Protein AF-A0A7S0EDT3-F1 (afdb_monomer_lite)

Structure (mmCIF, N/CA/C/O backbone):
data_AF-A0A7S0EDT3-F1
#
_entry.id   AF-A0A7S0EDT3-F1
#
loop_
_atom_site.group_PDB
_atom_site.id
_atom_site.type_symbol
_atom_site.label_atom_id
_atom_site.label_alt_id
_atom_site.label_comp_id
_atom_site.label_asym_id
_atom_site.label_entity_id
_atom_site.label_seq_id
_atom_site.pdbx_PDB_ins_code
_atom_site.Cartn_x
_atom_site.Cartn_y
_atom_site.Cartn_z
_atom_site.occupancy
_atom_site.B_iso_or_equiv
_atom_site.auth_seq_id
_atom_site.auth_comp_id
_atom_site.auth_asym_id
_atom_site.auth_atom_id
_atom_site.pdbx_PDB_model_num
ATOM 1 N N . GLY A 1 1 ? -21.103 -9.473 30.651 1.00 76.25 1 GLY A N 1
ATOM 2 C CA . GLY A 1 1 ? -21.281 -8.222 29.899 1.00 76.25 1 GLY A CA 1
ATOM 3 C C . GLY A 1 1 ? -21.194 -8.561 28.438 1.00 76.25 1 GLY A C 1
ATOM 4 O O . GLY A 1 1 ? -20.596 -9.584 28.117 1.00 76.25 1 GLY A O 1
ATOM 5 N N . ASP A 1 2 ? -21.802 -7.744 27.593 1.00 89.69 2 ASP A N 1
ATOM 6 C CA . ASP A 1 2 ? -21.698 -7.920 26.150 1.00 89.69 2 ASP A CA 1
ATOM 7 C C . ASP A 1 2 ? -20.250 -7.652 25.706 1.00 89.69 2 ASP A C 1
ATOM 9 O O . ASP A 1 2 ? -19.508 -6.877 26.318 1.00 89.69 2 ASP A O 1
ATOM 13 N N . GLU A 1 3 ? -19.827 -8.334 24.656 1.00 92.69 3 GLU A N 1
ATOM 14 C CA . GLU A 1 3 ? -18.477 -8.320 24.121 1.00 92.69 3 GLU A CA 1
ATOM 15 C C . GLU A 1 3 ? -18.522 -7.947 22.648 1.00 92.69 3 GLU A C 1
ATOM 17 O O . GLU A 1 3 ? -19.283 -8.514 21.861 1.00 92.69 3 GLU A O 1
ATOM 22 N N . LEU A 1 4 ? -17.653 -7.015 22.276 1.00 93.12 4 LEU A N 1
ATOM 23 C CA . LEU A 1 4 ? -17.383 -6.648 20.899 1.00 93.12 4 LEU A CA 1
ATOM 24 C C . LEU A 1 4 ? -16.041 -7.255 20.499 1.00 93.12 4 LEU A C 1
ATOM 26 O O . LEU A 1 4 ? -15.003 -6.931 21.076 1.00 93.12 4 LEU A O 1
ATOM 30 N N . VAL A 1 5 ? -16.056 -8.126 19.499 1.00 94.44 5 VAL A N 1
ATOM 31 C CA . VAL A 1 5 ? -14.871 -8.840 19.027 1.00 94.44 5 VAL A CA 1
ATOM 32 C C . VAL A 1 5 ? -14.514 -8.361 17.627 1.00 94.44 5 VAL A C 1
ATOM 34 O O . VAL A 1 5 ? -15.299 -8.507 16.688 1.00 94.44 5 VAL A O 1
ATOM 37 N N . ILE A 1 6 ? -13.309 -7.815 17.483 1.00 94.12 6 ILE A N 1
ATOM 38 C CA . ILE A 1 6 ? -12.714 -7.390 16.215 1.00 94.12 6 ILE A CA 1
ATOM 39 C C . ILE A 1 6 ? -11.640 -8.403 15.841 1.00 94.12 6 ILE A C 1
ATOM 41 O O . ILE A 1 6 ? -10.609 -8.508 16.503 1.00 94.12 6 ILE A O 1
ATOM 45 N N . ARG A 1 7 ? -11.852 -9.145 14.760 1.00 94.00 7 ARG A N 1
ATOM 46 C CA . ARG A 1 7 ? -10.879 -10.110 14.252 1.00 94.00 7 ARG A CA 1
ATOM 47 C C . ARG A 1 7 ? -9.901 -9.423 13.307 1.00 94.00 7 ARG A C 1
ATOM 49 O O . ARG A 1 7 ? -10.307 -8.811 12.322 1.00 94.00 7 ARG A O 1
ATOM 56 N N . LEU A 1 8 ? -8.614 -9.579 13.594 1.00 92.44 8 LEU A N 1
ATOM 57 C CA . LEU A 1 8 ? -7.498 -8.940 12.901 1.00 92.44 8 LEU A CA 1
ATOM 58 C C . LEU A 1 8 ? -6.522 -10.020 12.409 1.00 92.44 8 LEU A C 1
ATOM 60 O O . LEU A 1 8 ? -5.451 -10.200 12.992 1.00 92.44 8 LEU A O 1
ATOM 64 N N . PRO A 1 9 ? -6.884 -10.792 11.367 1.00 89.94 9 PRO A N 1
ATOM 65 C CA . PRO A 1 9 ? -6.057 -11.895 10.894 1.00 89.94 9 PRO A CA 1
ATOM 66 C C . PRO A 1 9 ? -4.668 -11.406 10.476 1.00 89.94 9 PRO A C 1
ATOM 68 O O . PRO A 1 9 ? -4.531 -10.380 9.814 1.00 89.94 9 PRO A O 1
ATOM 71 N N . SER A 1 10 ? -3.643 -12.167 10.861 1.00 88.56 10 SER A N 1
ATOM 72 C CA . SER A 1 10 ? -2.226 -11.891 10.576 1.00 88.56 10 SER A CA 1
ATOM 73 C C . SER A 1 10 ? -1.623 -10.674 11.289 1.00 88.56 10 SER A C 1
ATOM 75 O O . SER A 1 10 ? -0.428 -10.423 11.135 1.00 88.56 10 SER A O 1
ATOM 77 N N . PHE A 1 11 ? -2.394 -9.936 12.092 1.00 91.25 11 PHE A N 1
ATOM 78 C CA . PHE A 1 11 ? -1.833 -8.936 12.999 1.00 91.25 11 PHE A CA 1
ATOM 79 C C . PHE A 1 11 ? -1.139 -9.638 14.166 1.00 91.25 11 PHE A C 1
ATOM 81 O O . PHE A 1 11 ? -1.488 -10.758 14.546 1.00 91.25 11 PHE A O 1
ATOM 88 N N . SER A 1 12 ? -0.159 -8.964 14.757 1.00 90.38 12 SER A N 1
ATOM 89 C CA . SER A 1 12 ? 0.558 -9.477 15.925 1.00 90.38 12 SER A CA 1
ATOM 90 C C . SER A 1 12 ? 0.630 -8.428 17.020 1.00 90.38 12 SER A C 1
ATOM 92 O O . SER A 1 12 ? 0.489 -7.235 16.764 1.00 90.38 12 SER A O 1
ATOM 94 N N . LEU A 1 13 ? 0.854 -8.873 18.249 1.00 91.06 13 LEU A N 1
ATOM 95 C CA . LEU A 1 13 ? 1.088 -7.998 19.386 1.00 91.06 13 LEU A CA 1
ATOM 96 C C . LEU A 1 13 ? 2.563 -8.096 19.780 1.00 91.06 13 LEU A C 1
ATOM 98 O O . LEU A 1 13 ? 3.114 -9.190 19.867 1.00 91.06 13 LEU A O 1
ATOM 102 N N . ALA A 1 14 ? 3.216 -6.953 19.978 1.00 86.50 14 ALA A N 1
ATOM 103 C CA . ALA A 1 14 ? 4.628 -6.890 20.353 1.00 86.50 14 ALA A CA 1
ATOM 104 C C . ALA A 1 14 ? 4.892 -7.368 21.788 1.00 86.50 14 ALA A C 1
ATOM 106 O O . ALA A 1 14 ? 6.027 -7.704 22.120 1.00 86.50 14 ALA A O 1
ATOM 107 N N . SER A 1 15 ? 3.870 -7.338 22.644 1.00 79.69 15 SER A N 1
ATOM 108 C CA . SER A 1 15 ? 3.949 -7.782 24.029 1.00 79.69 15 SER A CA 1
ATOM 109 C C . SER A 1 15 ? 3.492 -9.237 24.162 1.00 79.69 15 SER A C 1
ATOM 111 O O . SER A 1 15 ? 2.704 -9.743 23.366 1.00 79.69 15 SER A O 1
ATOM 113 N N . ASN A 1 16 ? 3.957 -9.898 25.222 1.00 77.88 16 ASN A N 1
ATOM 114 C CA . ASN A 1 16 ? 3.487 -11.235 25.600 1.00 77.88 16 ASN A CA 1
ATOM 115 C C . ASN A 1 16 ? 2.200 -11.189 26.439 1.00 77.88 16 ASN A C 1
ATOM 117 O O . ASN A 1 16 ? 1.679 -12.227 26.840 1.00 77.88 16 ASN A O 1
ATOM 121 N N . PHE A 1 17 ? 1.714 -9.990 26.761 1.00 81.12 17 PHE A N 1
ATOM 122 C CA . PHE A 1 17 ? 0.503 -9.811 27.546 1.00 81.12 17 PHE A CA 1
ATOM 123 C C . PHE A 1 17 ? -0.691 -9.757 26.609 1.00 81.12 17 PHE A C 1
ATOM 125 O O . PHE A 1 17 ? -0.662 -9.052 25.611 1.00 81.12 17 PHE A O 1
ATOM 132 N N . SER A 1 18 ? -1.776 -10.437 26.964 1.00 87.75 18 SER A N 1
ATOM 133 C CA . SER A 1 18 ? -3.041 -10.329 26.237 1.00 87.75 18 SER A CA 1
ATOM 134 C C . SER A 1 18 ? -3.761 -9.002 26.490 1.00 87.75 18 SER A C 1
ATOM 136 O O . SER A 1 18 ? -4.856 -8.823 25.989 1.00 87.75 18 SER A O 1
ATOM 138 N N . LEU A 1 19 ? -3.207 -8.063 27.258 1.00 89.25 19 LEU A N 1
ATOM 139 C CA . LEU A 1 19 ? -3.864 -6.793 27.559 1.00 89.25 19 LEU A CA 1
ATOM 140 C C . LEU A 1 19 ? -3.466 -5.713 26.546 1.00 89.25 19 LEU A C 1
ATOM 142 O O . LEU A 1 19 ? -2.282 -5.425 26.369 1.00 89.25 19 LEU A O 1
ATOM 146 N N . VAL A 1 20 ? -4.461 -5.073 25.936 1.00 90.69 20 VAL A N 1
ATOM 147 C CA . VAL A 1 20 ? -4.299 -3.967 24.987 1.00 90.69 20 VAL A CA 1
ATOM 148 C C . VAL A 1 20 ? -5.056 -2.760 25.514 1.00 90.69 20 VAL A C 1
ATOM 150 O O . VAL A 1 20 ? -6.272 -2.799 25.698 1.00 90.69 20 VAL A O 1
ATOM 153 N N . ARG A 1 21 ? -4.332 -1.661 25.737 1.00 90.69 21 ARG A N 1
ATOM 154 C CA . ARG A 1 21 ? -4.943 -0.403 26.167 1.00 90.69 21 ARG A CA 1
ATOM 155 C C . ARG A 1 21 ? -5.619 0.267 24.980 1.00 90.69 21 ARG A C 1
ATOM 157 O O . ARG A 1 21 ? -4.991 0.493 23.937 1.00 90.69 21 ARG A O 1
ATOM 164 N N . VAL A 1 22 ? -6.887 0.596 25.173 1.00 92.19 22 VAL A N 1
ATOM 165 C CA . VAL A 1 22 ? -7.711 1.337 24.225 1.00 92.19 22 VAL A CA 1
ATOM 166 C C . VAL A 1 22 ? -8.254 2.600 24.883 1.00 92.19 22 VAL A C 1
ATOM 168 O O . VAL A 1 22 ? -8.397 2.681 26.103 1.00 92.19 22 VAL A O 1
ATOM 171 N N . VAL A 1 23 ? -8.543 3.602 24.064 1.00 93.31 23 VAL A N 1
ATOM 172 C CA . VAL A 1 23 ? -9.118 4.878 24.483 1.00 93.31 23 VAL A CA 1
ATOM 173 C C . VAL A 1 23 ? -10.453 5.040 23.757 1.00 93.31 23 VAL A C 1
ATOM 175 O O . VAL A 1 23 ? -10.475 5.501 22.610 1.00 93.31 23 VAL A O 1
ATOM 178 N N . PRO A 1 24 ? -11.564 4.592 24.366 1.00 92.06 24 PRO A N 1
ATOM 179 C CA . PRO A 1 24 ? -12.891 4.833 23.825 1.00 92.06 24 PRO A CA 1
ATOM 180 C C . PRO A 1 24 ? -13.281 6.307 23.999 1.00 92.06 24 PRO A C 1
ATOM 182 O O . PRO A 1 24 ? -12.879 6.964 24.958 1.00 92.06 24 PRO A O 1
ATOM 185 N N . ASN A 1 25 ? -14.104 6.828 23.091 1.00 93.44 25 ASN A N 1
ATOM 186 C CA . ASN A 1 25 ? -14.711 8.161 23.207 1.00 93.44 25 ASN A CA 1
ATOM 187 C C . ASN A 1 25 ? -15.900 8.208 24.190 1.00 93.44 25 ASN A C 1
ATOM 189 O O . ASN A 1 25 ? -16.582 9.225 24.286 1.00 93.44 25 ASN A O 1
ATOM 193 N N . THR A 1 26 ? -16.176 7.101 24.880 1.00 90.50 26 THR A N 1
ATOM 194 C CA . THR A 1 26 ? -17.365 6.870 25.702 1.00 90.50 26 THR A CA 1
ATOM 195 C C . THR A 1 26 ? -17.005 6.069 26.961 1.00 90.50 26 THR A C 1
ATOM 197 O O . THR A 1 26 ? -16.101 5.233 26.899 1.00 90.50 26 THR A O 1
ATOM 200 N N . PRO A 1 27 ? -17.704 6.275 28.097 1.00 90.44 27 PRO A N 1
ATOM 201 C CA . PRO A 1 27 ? -17.512 5.476 29.309 1.00 90.44 27 PRO A CA 1
ATOM 202 C C . PRO A 1 27 ? -18.129 4.066 29.243 1.00 90.44 27 PRO A C 1
ATOM 204 O O . PRO A 1 27 ? -17.906 3.273 30.156 1.00 90.44 27 PRO A O 1
ATOM 207 N N . PHE A 1 28 ? -18.905 3.741 28.201 1.00 91.50 28 PHE A N 1
ATOM 208 C CA . PHE A 1 28 ? -19.659 2.479 28.117 1.00 91.50 28 PHE A CA 1
ATOM 209 C C . PHE A 1 28 ? -18.807 1.259 27.737 1.00 91.50 28 PHE A C 1
ATOM 211 O O . PHE A 1 28 ? -19.288 0.125 27.723 1.00 91.50 28 PHE A O 1
ATOM 218 N N . ILE A 1 29 ? -17.542 1.486 27.382 1.00 92.12 29 ILE A N 1
ATOM 219 C CA . ILE A 1 29 ? -16.598 0.454 26.959 1.00 92.12 29 ILE A CA 1
ATOM 220 C C . ILE A 1 29 ? -15.381 0.501 27.871 1.00 92.12 29 ILE A C 1
ATOM 222 O O . ILE A 1 29 ? -14.853 1.571 28.177 1.00 92.12 29 ILE A O 1
ATOM 226 N N . SER A 1 30 ? -14.911 -0.676 28.275 1.00 92.44 30 SER A N 1
ATOM 227 C CA . SER A 1 30 ? -13.672 -0.811 29.036 1.00 92.44 30 SER A CA 1
ATOM 228 C C . SER A 1 30 ? -12.467 -0.265 28.257 1.00 92.44 30 SER A C 1
ATOM 230 O O . SER A 1 30 ? -12.284 -0.562 27.077 1.00 92.44 30 SER A O 1
ATOM 232 N N . SER A 1 31 ? -11.582 0.469 28.938 1.00 91.31 31 SER A N 1
ATOM 233 C CA . SER A 1 31 ? -10.274 0.878 28.394 1.00 91.31 31 SER A CA 1
ATOM 234 C C . SER A 1 31 ? -9.291 -0.286 28.228 1.00 91.31 31 SER A C 1
ATOM 236 O O . SER A 1 31 ? -8.214 -0.128 27.650 1.00 91.31 31 SER A O 1
ATOM 238 N N . ASP A 1 32 ? -9.634 -1.442 28.788 1.00 90.62 32 ASP A N 1
ATOM 239 C CA . ASP A 1 32 ? -8.848 -2.662 28.744 1.00 90.62 32 ASP A CA 1
ATOM 240 C C . ASP A 1 32 ? -9.503 -3.650 27.781 1.00 90.62 32 ASP A C 1
ATOM 242 O O . ASP A 1 32 ? -10.563 -4.209 28.073 1.00 90.62 32 ASP A O 1
ATOM 246 N N . ALA A 1 33 ? -8.864 -3.844 26.628 1.00 92.88 33 ALA A N 1
ATOM 247 C CA . ALA A 1 33 ? -9.225 -4.864 25.654 1.00 92.88 33 ALA A CA 1
ATOM 248 C C . ALA A 1 33 ? -8.308 -6.081 25.813 1.00 92.88 33 ALA A C 1
ATOM 250 O O . ALA A 1 33 ? -7.135 -5.945 26.173 1.00 92.88 33 ALA A O 1
ATOM 251 N N . SER A 1 34 ? -8.823 -7.270 25.508 1.00 93.31 34 SER A N 1
ATOM 252 C CA . SER A 1 34 ? -8.024 -8.495 25.497 1.00 93.31 34 SER A CA 1
ATOM 253 C C . SER A 1 34 ? -7.677 -8.927 24.070 1.00 93.31 34 SER A C 1
ATOM 255 O O . SER A 1 34 ? -8.525 -8.936 23.184 1.00 93.31 34 SER A O 1
ATOM 257 N N . TRP A 1 35 ? -6.414 -9.265 23.831 1.00 94.06 35 TRP A N 1
ATOM 258 C CA . TRP A 1 35 ? -5.887 -9.798 22.583 1.00 94.06 35 TRP A CA 1
ATOM 259 C C . TRP A 1 35 ? -5.844 -11.321 22.631 1.00 94.06 35 TRP A C 1
ATOM 261 O O . TRP A 1 35 ? -5.309 -11.911 23.574 1.00 94.06 35 TRP A O 1
ATOM 271 N N . ASN A 1 36 ? -6.346 -11.966 21.582 1.00 92.31 36 ASN A N 1
ATOM 272 C CA . ASN A 1 36 ? -6.281 -13.415 21.436 1.00 92.31 36 ASN A CA 1
ATOM 273 C C . ASN A 1 36 ? -5.156 -13.810 20.466 1.00 92.31 36 ASN A C 1
ATOM 275 O O . ASN A 1 36 ? -5.210 -13.504 19.279 1.00 92.31 36 ASN A O 1
ATOM 279 N N . PHE A 1 37 ? -4.139 -14.522 20.960 1.00 89.12 37 PHE A N 1
ATOM 280 C CA . PHE A 1 37 ? -3.002 -14.964 20.141 1.00 89.12 37 PHE A CA 1
ATOM 281 C C . PHE A 1 37 ? -3.332 -16.139 19.207 1.00 89.12 37 PHE A C 1
ATOM 283 O O . PHE A 1 37 ? -2.736 -16.249 18.140 1.00 89.12 37 PHE A O 1
ATOM 290 N N . ASN A 1 38 ? -4.285 -17.001 19.579 1.00 88.81 38 ASN A N 1
ATOM 291 C CA . ASN A 1 38 ? -4.680 -18.160 18.768 1.00 88.81 38 ASN A CA 1
ATOM 292 C C . ASN A 1 38 ? -5.605 -17.757 17.617 1.00 88.81 38 ASN A C 1
ATOM 294 O O . ASN A 1 38 ? -5.575 -18.348 16.540 1.00 88.81 38 ASN A O 1
ATOM 298 N N . ASN A 1 39 ? -6.434 -16.743 17.850 1.00 88.56 39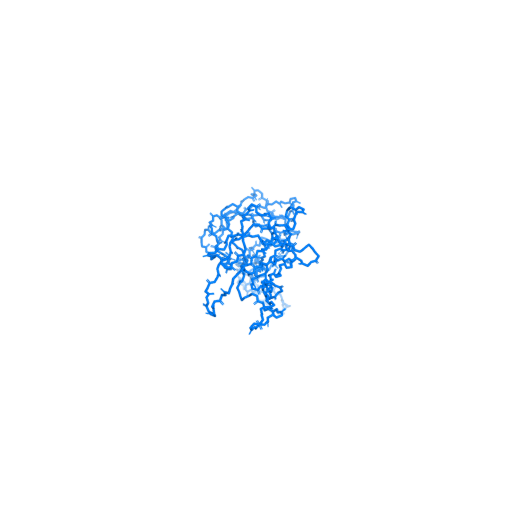 ASN A N 1
ATOM 299 C CA . ASN A 1 39 ? -7.281 -16.139 16.836 1.00 88.56 39 ASN A CA 1
ATOM 300 C C . ASN A 1 39 ? -7.083 -14.619 16.874 1.00 88.56 39 ASN A C 1
ATOM 302 O O . ASN A 1 39 ? -7.847 -13.950 17.573 1.00 88.56 39 ASN A O 1
ATOM 306 N N . PRO A 1 40 ? -6.061 -14.095 16.163 1.00 90.31 40 PRO A N 1
ATOM 307 C CA . PRO A 1 40 ? -5.668 -12.691 16.197 1.00 90.31 40 PRO A CA 1
ATOM 308 C C . PRO A 1 40 ? -6.864 -11.747 16.120 1.00 90.31 40 PRO A C 1
ATOM 310 O O . PRO A 1 40 ? -7.611 -11.725 15.136 1.00 90.31 40 PRO A O 1
ATOM 313 N N . GLY A 1 41 ? -7.067 -10.999 17.197 1.00 92.06 41 GLY A N 1
ATOM 314 C CA . GLY A 1 41 ? -8.233 -10.155 17.374 1.00 92.06 41 GLY A CA 1
ATOM 315 C C . GLY A 1 41 ? -8.297 -9.543 18.764 1.00 92.06 41 GLY A C 1
ATOM 316 O O . GLY A 1 41 ? -7.628 -9.999 19.694 1.00 92.06 41 GLY A O 1
ATOM 317 N N . LEU A 1 42 ? -9.108 -8.498 18.869 1.00 94.06 42 LEU A N 1
ATOM 318 C CA . LEU A 1 42 ? -9.371 -7.736 20.079 1.00 94.06 42 LEU A CA 1
ATOM 319 C C . LEU A 1 42 ? -10.785 -8.009 20.567 1.00 94.06 42 LEU A C 1
ATOM 321 O O . LEU A 1 42 ? -11.738 -7.841 19.811 1.00 94.06 42 LEU A O 1
ATOM 325 N N . THR A 1 43 ? -10.910 -8.350 21.841 1.00 94.75 43 THR A N 1
ATOM 326 C CA . THR A 1 43 ? -12.184 -8.438 22.548 1.00 94.75 43 THR A CA 1
ATOM 327 C C . THR A 1 43 ? -12.299 -7.260 23.503 1.00 94.75 43 THR A C 1
ATOM 329 O O . THR A 1 43 ? -11.476 -7.086 24.405 1.00 94.75 43 THR A O 1
ATOM 332 N N . LEU A 1 44 ? -13.327 -6.450 23.289 1.00 94.12 44 LEU A N 1
ATOM 333 C CA . LEU A 1 44 ? -13.692 -5.293 24.093 1.00 94.12 44 LEU A CA 1
ATOM 334 C C . LEU A 1 44 ? -14.926 -5.649 24.915 1.00 94.12 44 LEU A C 1
ATOM 336 O O . LEU A 1 44 ? -15.900 -6.173 24.377 1.00 94.12 44 LEU A O 1
ATOM 340 N N . THR A 1 45 ? -14.904 -5.337 26.205 1.00 94.31 45 THR A N 1
ATOM 341 C CA . THR A 1 45 ? -16.047 -5.574 27.091 1.00 94.31 45 THR A CA 1
ATOM 342 C C . THR A 1 45 ? -16.874 -4.304 27.232 1.00 94.31 45 THR A C 1
ATOM 344 O O . THR A 1 45 ? -16.348 -3.239 27.576 1.00 94.31 45 THR A O 1
ATOM 347 N N . VAL A 1 46 ? -18.174 -4.432 26.991 1.00 93.19 46 VAL A N 1
ATOM 348 C CA . VAL A 1 46 ? -19.168 -3.386 27.224 1.00 93.19 46 VAL A CA 1
ATOM 349 C C . VAL A 1 46 ? -19.524 -3.380 28.712 1.00 93.19 46 VAL A C 1
ATOM 351 O O . VAL A 1 46 ? -19.906 -4.409 29.280 1.00 93.19 46 VAL A O 1
ATOM 354 N N . THR A 1 47 ? -19.343 -2.234 29.366 1.00 92.50 47 THR A N 1
ATOM 355 C CA . THR A 1 47 ? -19.509 -2.068 30.821 1.00 92.50 47 THR A CA 1
ATOM 356 C C . THR A 1 47 ? -20.895 -1.562 31.207 1.00 92.50 47 THR A C 1
ATOM 358 O O . THR A 1 47 ? -21.317 -1.768 32.345 1.00 92.50 47 THR A O 1
ATOM 361 N N . SER A 1 48 ? -21.617 -0.938 30.278 1.00 90.25 48 SER A N 1
ATOM 362 C CA . SER A 1 48 ? -22.974 -0.428 30.485 1.00 90.25 48 SER A CA 1
ATOM 363 C C . SER A 1 48 ? -23.799 -0.506 29.205 1.00 90.25 48 SER A C 1
ATOM 365 O O . SER A 1 48 ? -23.253 -0.653 28.117 1.00 90.25 48 SER A O 1
ATOM 367 N N . GLU A 1 49 ? -25.117 -0.373 29.336 1.00 89.62 49 GLU A N 1
ATOM 368 C CA . GLU A 1 49 ? -26.026 -0.318 28.193 1.00 89.62 49 GLU A CA 1
ATOM 369 C C . GLU A 1 49 ? -25.656 0.822 27.232 1.00 89.62 49 GLU A C 1
ATOM 371 O O . GLU A 1 49 ? -25.239 1.904 27.654 1.00 89.62 49 GLU A O 1
ATOM 376 N N . ILE A 1 50 ? -25.784 0.544 25.935 1.00 90.62 50 ILE A N 1
ATOM 377 C CA . ILE A 1 50 ? -25.522 1.482 24.849 1.00 90.62 50 ILE A CA 1
ATOM 378 C C . ILE A 1 50 ? -26.805 1.588 24.035 1.00 90.62 50 ILE A C 1
ATOM 380 O O . ILE A 1 50 ? -27.300 0.582 23.526 1.00 90.62 50 ILE A O 1
ATOM 384 N N . GLU A 1 51 ? -27.331 2.802 23.899 1.00 90.75 51 GLU A N 1
ATOM 385 C CA . GLU A 1 51 ? -28.516 3.050 23.081 1.00 90.75 51 GLU A CA 1
ATOM 386 C C . GLU A 1 51 ? -28.234 2.756 21.601 1.00 90.75 51 GLU A C 1
ATOM 388 O O . GLU A 1 51 ? -27.121 2.963 21.099 1.00 90.75 51 GLU A O 1
ATOM 393 N N . ALA A 1 52 ? -29.259 2.287 20.886 1.00 88.56 52 ALA A N 1
ATOM 394 C CA . ALA A 1 52 ? -29.168 2.040 19.453 1.00 88.56 52 ALA A CA 1
ATOM 395 C C . ALA A 1 52 ? -28.693 3.294 18.700 1.00 88.56 52 ALA A C 1
ATOM 397 O O . ALA A 1 52 ? -28.994 4.418 19.087 1.00 88.56 52 ALA A O 1
ATOM 398 N N . GLU A 1 53 ? -27.934 3.086 17.621 1.00 87.50 53 GLU A N 1
ATOM 399 C CA . GLU A 1 53 ? -27.387 4.156 16.770 1.00 87.50 53 GLU A CA 1
ATOM 400 C C . GLU A 1 53 ? -26.388 5.108 17.459 1.00 87.50 53 GLU A C 1
ATOM 402 O O . GLU A 1 53 ? -25.934 6.074 16.843 1.00 87.50 53 GLU A O 1
ATOM 407 N N . THR A 1 54 ? -25.955 4.815 18.691 1.00 90.69 54 THR A N 1
ATOM 408 C CA . THR A 1 54 ? -24.902 5.593 19.357 1.00 90.69 54 THR A CA 1
ATOM 409 C C . THR A 1 54 ? -23.554 5.400 18.645 1.00 90.69 54 THR A C 1
ATOM 411 O O . THR A 1 54 ? -23.053 4.272 18.575 1.00 90.69 54 THR A O 1
ATOM 414 N N . PRO A 1 55 ? -22.908 6.469 18.138 1.00 89.81 55 PRO A N 1
ATOM 415 C CA . PRO A 1 55 ? -21.617 6.359 17.473 1.00 89.81 55 PRO A CA 1
ATOM 416 C C . PRO A 1 55 ? -20.489 6.142 18.487 1.00 89.81 55 PRO A C 1
ATOM 418 O O . PRO A 1 55 ? -20.255 6.953 19.385 1.00 89.81 55 PRO A O 1
ATOM 421 N N . ILE A 1 56 ? -19.734 5.064 18.296 1.00 91.06 56 ILE A N 1
ATOM 422 C CA . ILE A 1 56 ? -18.613 4.685 19.158 1.00 91.06 56 ILE A CA 1
ATOM 423 C C . ILE A 1 56 ? -17.315 4.798 18.365 1.00 91.06 56 ILE A C 1
ATOM 425 O O . ILE A 1 56 ? -17.207 4.298 17.245 1.00 91.06 56 ILE A O 1
ATOM 429 N N . GLN A 1 57 ? -16.308 5.422 18.968 1.00 91.94 57 GLN A N 1
ATOM 430 C CA . GLN A 1 57 ? -14.952 5.486 18.437 1.00 91.94 57 GLN A CA 1
ATOM 431 C C . GLN A 1 57 ? -13.978 4.936 19.470 1.00 91.94 57 GLN A C 1
ATOM 433 O O . GLN A 1 57 ? -14.034 5.290 20.646 1.00 91.94 57 GLN A O 1
ATOM 438 N N . ILE A 1 58 ? -13.073 4.071 19.022 1.00 91.94 58 ILE A N 1
ATOM 439 C CA . ILE A 1 58 ? -12.097 3.408 19.882 1.00 91.94 58 ILE A CA 1
ATOM 440 C C . ILE A 1 58 ? -10.723 3.609 19.267 1.00 91.94 58 ILE A C 1
ATOM 442 O O . ILE A 1 58 ? -10.473 3.195 18.135 1.00 91.94 58 ILE A O 1
ATOM 446 N N . TRP A 1 59 ? -9.827 4.228 20.027 1.00 91.25 59 TRP A N 1
ATOM 447 C CA . TRP A 1 59 ? -8.441 4.418 19.626 1.00 91.25 59 TRP A CA 1
ATOM 448 C C . TRP A 1 59 ? -7.560 3.362 20.277 1.00 91.25 59 TRP A C 1
ATOM 450 O O . TRP A 1 59 ? -7.545 3.217 21.497 1.00 91.25 59 TRP A O 1
ATOM 460 N N . ILE A 1 60 ? -6.795 2.633 19.471 1.00 89.38 60 ILE A N 1
ATOM 461 C CA . ILE A 1 60 ? -5.757 1.731 19.975 1.00 89.38 60 ILE A CA 1
ATOM 462 C C . ILE A 1 60 ? -4.461 2.535 20.031 1.00 89.38 60 ILE A C 1
ATOM 464 O O . ILE A 1 60 ? -4.004 3.050 19.010 1.00 89.38 60 ILE A O 1
ATOM 468 N N . SER A 1 61 ? -3.876 2.665 21.222 1.00 82.31 61 SER A N 1
ATOM 469 C CA . SER A 1 61 ? -2.625 3.409 21.384 1.00 82.31 61 SER A CA 1
ATOM 470 C C . SER A 1 61 ? -1.486 2.743 20.609 1.00 82.31 61 SER A C 1
ATOM 472 O O . SER A 1 61 ? -1.342 1.520 20.630 1.00 82.31 61 SER A O 1
ATOM 474 N N . SER A 1 62 ? -0.607 3.542 20.000 1.00 78.62 62 SER A N 1
ATOM 475 C CA . SER A 1 62 ? 0.632 3.042 19.388 1.00 78.62 62 SER A CA 1
ATOM 476 C C . SER A 1 62 ? 1.540 2.342 20.407 1.00 78.62 62 SER A C 1
ATOM 478 O O . SER A 1 62 ? 2.252 1.399 20.063 1.00 78.62 62 SER A O 1
ATOM 480 N N . THR A 1 63 ? 1.464 2.737 21.683 1.00 81.56 63 THR A N 1
ATOM 481 C CA . THR A 1 63 ? 2.192 2.091 22.787 1.00 81.56 63 THR A CA 1
ATOM 482 C C . THR A 1 63 ? 1.669 0.698 23.129 1.00 81.56 63 THR A C 1
ATOM 484 O O . THR A 1 63 ? 2.378 -0.064 23.781 1.00 81.56 63 THR A O 1
ATOM 487 N N . SER A 1 64 ? 0.469 0.329 22.668 1.00 82.75 64 SER A N 1
ATOM 488 C CA . SER A 1 64 ? -0.091 -1.007 22.886 1.00 82.75 64 SER A CA 1
ATOM 489 C C . SER A 1 64 ? 0.610 -2.079 22.045 1.00 82.75 64 SER A C 1
ATOM 491 O O . SER A 1 64 ? 0.429 -3.266 22.292 1.00 82.75 64 SER A O 1
ATOM 493 N N . GLY A 1 65 ? 1.437 -1.685 21.067 1.00 86.12 65 GLY A N 1
ATOM 494 C CA . GLY A 1 65 ? 2.319 -2.605 20.351 1.00 86.12 65 GLY A CA 1
ATOM 495 C C . GLY A 1 65 ? 1.613 -3.529 19.357 1.00 86.12 65 GLY A C 1
ATOM 496 O O . GLY A 1 65 ? 2.200 -4.535 18.966 1.00 86.12 65 GLY A O 1
ATOM 497 N N . VAL A 1 66 ? 0.382 -3.219 18.941 1.00 88.81 66 VAL A N 1
ATOM 498 C CA . VAL A 1 66 ? -0.282 -3.923 17.833 1.00 88.81 66 VAL A CA 1
ATOM 499 C C . VAL A 1 66 ? 0.483 -3.624 16.543 1.00 88.81 66 VAL A C 1
ATOM 501 O O . VAL A 1 66 ? 0.720 -2.467 16.199 1.00 88.81 66 VAL A O 1
ATOM 504 N N . ARG A 1 67 ? 0.892 -4.674 15.839 1.00 88.69 67 ARG A N 1
ATOM 505 C CA . ARG A 1 67 ? 1.687 -4.616 14.613 1.00 88.69 67 ARG A CA 1
ATOM 506 C C . ARG A 1 67 ? 0.859 -5.082 13.428 1.00 88.69 67 ARG A C 1
ATOM 508 O O . ARG A 1 67 ? 0.128 -6.072 13.513 1.00 88.69 67 ARG A O 1
ATOM 515 N N . LEU A 1 68 ? 1.035 -4.375 12.317 1.00 88.31 68 LEU A N 1
ATOM 516 C CA . LEU A 1 68 ? 0.466 -4.746 11.030 1.00 88.31 68 LEU A CA 1
ATOM 517 C C . LEU A 1 68 ? 1.041 -6.092 10.552 1.00 88.31 68 LEU A C 1
ATOM 519 O O . LEU A 1 68 ? 2.182 -6.425 10.895 1.00 88.31 68 LEU A O 1
ATOM 523 N N . PRO A 1 69 ? 0.275 -6.864 9.763 1.00 88.81 69 PRO A N 1
ATOM 524 C CA . PRO A 1 69 ? 0.769 -8.080 9.142 1.00 88.81 69 PRO A CA 1
ATOM 525 C C . PRO A 1 69 ? 2.004 -7.808 8.295 1.00 88.81 69 PRO A C 1
ATOM 527 O O . PRO A 1 69 ? 2.061 -6.816 7.570 1.00 88.81 69 PRO A O 1
ATOM 530 N N . VAL A 1 70 ? 2.958 -8.740 8.326 1.00 81.75 70 VAL A N 1
ATOM 531 C CA . VAL A 1 70 ? 4.157 -8.656 7.485 1.00 81.75 70 VAL A CA 1
ATOM 532 C C . VAL A 1 70 ? 3.771 -8.607 6.010 1.00 81.75 70 VAL A C 1
ATOM 534 O O . VAL A 1 70 ? 4.361 -7.822 5.294 1.00 81.75 70 VAL A O 1
ATOM 537 N N . SER A 1 71 ? 2.743 -9.348 5.583 1.00 81.69 71 SER A N 1
ATOM 538 C CA . SER A 1 71 ? 2.187 -9.329 4.220 1.00 81.69 71 SER A CA 1
ATOM 539 C C . SER A 1 71 ? 1.441 -8.046 3.841 1.00 81.69 71 SER A C 1
ATOM 541 O O . SER A 1 71 ? 1.062 -7.883 2.683 1.00 81.69 71 SER A O 1
ATOM 543 N N . GLY A 1 72 ? 1.212 -7.144 4.795 1.00 85.06 72 GLY A N 1
ATOM 544 C CA . GLY A 1 72 ? 0.324 -6.010 4.607 1.00 85.06 72 GLY A CA 1
ATOM 545 C C . GLY A 1 72 ? -1.163 -6.355 4.762 1.00 85.06 72 GLY A C 1
ATOM 546 O O . GLY A 1 72 ? -1.532 -7.463 5.159 1.00 85.06 72 GLY A O 1
ATOM 547 N N . VAL A 1 73 ? -2.006 -5.367 4.477 1.00 88.19 73 VAL A N 1
ATOM 548 C CA . VAL A 1 73 ? -3.468 -5.392 4.511 1.00 88.19 73 VAL A CA 1
ATOM 549 C C . VAL A 1 73 ? -3.987 -4.867 3.172 1.00 88.19 73 VAL A C 1
ATOM 551 O O . VAL A 1 73 ? -3.556 -3.815 2.712 1.00 88.19 73 VAL A O 1
ATOM 554 N N . GLU A 1 74 ? -4.916 -5.566 2.533 1.00 85.12 74 GLU A N 1
ATOM 555 C CA . GLU A 1 74 ? -5.572 -5.081 1.316 1.00 85.12 74 GLU A CA 1
ATOM 556 C C . GLU A 1 74 ? -6.611 -3.992 1.628 1.00 85.12 74 GLU A C 1
ATOM 558 O O . GLU A 1 74 ? -7.179 -3.925 2.722 1.00 85.12 74 GLU A O 1
ATOM 563 N N . LYS A 1 75 ? -6.919 -3.141 0.644 1.00 85.62 75 LYS A N 1
ATOM 564 C CA . LYS A 1 75 ? -8.001 -2.159 0.793 1.00 85.62 75 LYS A CA 1
ATOM 565 C C . LYS A 1 75 ? -9.329 -2.890 0.995 1.00 85.62 75 LYS A C 1
ATOM 567 O O . LYS A 1 75 ? -9.707 -3.717 0.169 1.00 85.62 75 LYS A O 1
ATOM 572 N N . ASN A 1 76 ? -10.056 -2.544 2.055 1.00 89.44 76 ASN A N 1
ATOM 573 C CA . ASN A 1 76 ? -11.339 -3.160 2.426 1.00 89.44 76 ASN A CA 1
ATOM 574 C C . ASN A 1 76 ? -11.265 -4.699 2.527 1.00 89.44 76 ASN A C 1
ATOM 576 O O . ASN A 1 76 ? -12.155 -5.417 2.060 1.00 89.44 76 ASN A O 1
ATOM 580 N N . GLN A 1 77 ? -10.175 -5.206 3.110 1.00 88.50 77 GLN A N 1
ATOM 581 C CA . GLN A 1 77 ? -9.911 -6.628 3.288 1.00 88.50 77 GLN A CA 1
ATOM 582 C C . GLN A 1 77 ? -11.059 -7.327 4.036 1.00 88.50 77 GLN A C 1
ATOM 584 O O . GLN A 1 77 ? -11.302 -7.096 5.219 1.00 88.50 77 GLN A O 1
ATOM 589 N N . LYS A 1 78 ? -11.748 -8.246 3.352 1.00 91.19 78 LYS A N 1
ATOM 590 C CA . LYS A 1 78 ? -13.005 -8.854 3.835 1.00 91.19 78 LYS A CA 1
ATOM 591 C C . LYS A 1 78 ? -12.864 -9.798 5.032 1.00 91.19 78 LYS A C 1
ATOM 593 O O . LYS A 1 78 ? -13.865 -10.163 5.639 1.00 91.19 78 LYS A O 1
ATOM 598 N N . ASN A 1 79 ? -11.650 -10.248 5.338 1.00 91.12 79 ASN A N 1
ATOM 599 C CA . ASN A 1 79 ? -11.390 -11.168 6.449 1.00 91.12 79 ASN A CA 1
ATOM 600 C C . ASN A 1 79 ? -11.177 -10.433 7.792 1.00 91.12 79 ASN A C 1
ATOM 602 O O . ASN A 1 79 ? -11.119 -11.090 8.833 1.00 91.12 79 ASN A O 1
ATOM 606 N N . ILE A 1 80 ? -11.085 -9.098 7.775 1.00 93.12 80 ILE A N 1
ATOM 607 C CA . ILE A 1 80 ? -11.156 -8.268 8.973 1.00 93.12 80 ILE A CA 1
ATOM 608 C C . ILE A 1 80 ? -12.640 -8.104 9.294 1.00 93.12 80 ILE A C 1
ATOM 610 O O . ILE A 1 80 ? -13.381 -7.454 8.554 1.00 93.12 80 ILE A O 1
ATOM 614 N N . ILE A 1 81 ? -13.079 -8.736 10.378 1.00 94.81 81 ILE A N 1
ATOM 615 C CA . ILE A 1 81 ? -14.495 -8.817 10.745 1.00 94.81 81 ILE A CA 1
ATOM 616 C C . ILE A 1 81 ? -14.732 -8.248 12.139 1.00 94.81 81 ILE A C 1
ATOM 618 O O . ILE A 1 81 ? -13.871 -8.332 13.013 1.00 94.81 81 ILE A O 1
ATOM 622 N N . ILE A 1 82 ? -15.926 -7.711 12.353 1.00 94.62 82 ILE A N 1
ATOM 623 C CA . ILE A 1 82 ? -16.443 -7.296 13.652 1.00 94.62 82 ILE A CA 1
ATOM 624 C C . ILE A 1 82 ? -17.637 -8.176 14.031 1.00 94.62 82 ILE A C 1
ATOM 626 O O . ILE A 1 82 ? -18.427 -8.575 13.178 1.00 94.62 82 ILE A O 1
ATOM 630 N N . SER A 1 83 ? -17.755 -8.518 15.305 1.00 94.81 83 SER A N 1
ATOM 631 C CA . SER A 1 83 ? -18.812 -9.381 15.840 1.00 94.81 83 SER A CA 1
ATOM 632 C C . SER A 1 83 ? -19.190 -8.936 17.248 1.00 94.81 83 SER A C 1
ATOM 634 O O . SER A 1 83 ? -18.380 -8.319 17.936 1.00 94.81 83 SER A O 1
ATOM 636 N N . THR A 1 84 ? -20.416 -9.227 17.672 1.00 94.06 84 THR A N 1
ATOM 637 C CA . THR A 1 84 ? -20.900 -8.957 19.030 1.00 94.06 84 THR A CA 1
ATOM 638 C C . THR A 1 84 ? -21.767 -10.106 19.523 1.00 94.06 84 THR A C 1
ATOM 640 O O . THR A 1 84 ? -22.488 -10.724 18.738 1.00 94.06 84 THR A O 1
ATOM 643 N N . ASN A 1 85 ? -21.712 -10.390 20.820 1.00 93.56 85 ASN A N 1
ATOM 644 C CA . ASN A 1 85 ? -22.608 -11.340 21.482 1.00 93.56 85 ASN A CA 1
ATOM 645 C C . ASN A 1 85 ? -23.795 -10.647 22.185 1.00 93.56 85 ASN A C 1
ATOM 647 O O . ASN A 1 85 ? -24.444 -11.281 23.015 1.00 93.56 85 ASN A O 1
ATOM 651 N N . ALA A 1 86 ? -24.060 -9.373 21.868 1.00 91.00 86 ALA A N 1
ATOM 652 C CA . ALA A 1 86 ? -25.096 -8.579 22.518 1.00 91.00 86 ALA A CA 1
ATOM 653 C C . ALA A 1 86 ? -26.458 -9.281 22.533 1.00 91.00 86 ALA A C 1
ATOM 655 O O . ALA A 1 86 ? -26.938 -9.756 21.500 1.00 91.00 86 ALA A O 1
ATOM 656 N N . VAL A 1 87 ? -27.110 -9.296 23.699 1.00 88.38 87 VAL A N 1
ATOM 657 C CA . VAL A 1 87 ? -28.377 -10.026 23.907 1.00 88.38 87 VAL A CA 1
ATOM 658 C C . VAL A 1 87 ? -29.487 -9.518 22.983 1.00 88.38 87 VAL A C 1
ATOM 660 O O . VAL A 1 87 ? -30.277 -10.307 22.470 1.00 88.38 87 VAL A O 1
ATOM 663 N N . SER A 1 88 ? -29.522 -8.206 22.739 1.00 85.94 88 SER A N 1
ATOM 664 C CA . SER A 1 88 ? -30.534 -7.552 21.896 1.00 85.94 88 SER A CA 1
ATOM 665 C C . SER A 1 88 ? -30.361 -7.842 20.393 1.00 85.94 88 SER A C 1
ATOM 667 O O . SER A 1 88 ? -31.273 -7.618 19.600 1.00 85.94 88 SER A O 1
ATOM 669 N N . GLY A 1 89 ? -29.204 -8.365 19.974 1.00 86.62 89 GLY A N 1
ATOM 670 C CA . GLY A 1 89 ? -28.904 -8.597 18.563 1.00 86.62 89 GLY A CA 1
ATOM 671 C C . GLY A 1 89 ? -27.470 -9.073 18.349 1.00 86.62 89 GLY A C 1
ATOM 672 O O . GLY A 1 89 ? -26.596 -8.249 18.070 1.00 86.62 89 GLY A O 1
ATOM 673 N N . PRO A 1 90 ? -27.199 -10.384 18.460 1.00 91.69 90 PRO A N 1
ATOM 674 C CA . PRO A 1 90 ? -25.860 -10.909 18.250 1.00 91.69 90 PRO A CA 1
ATOM 675 C C . PRO A 1 90 ? -25.478 -10.843 16.767 1.00 91.69 90 PRO A C 1
ATOM 677 O O . PRO A 1 90 ? -26.262 -11.182 15.879 1.00 91.69 90 PRO A O 1
ATOM 680 N N . VAL A 1 91 ? -24.233 -10.459 16.496 1.00 93.94 91 VAL A N 1
ATOM 681 C CA . VAL A 1 91 ? -23.651 -10.414 15.149 1.00 93.94 91 VAL A CA 1
ATOM 682 C C . VAL A 1 91 ? -22.465 -11.363 15.118 1.00 93.94 91 VAL A C 1
ATOM 684 O O . VAL A 1 91 ? -21.443 -11.110 15.746 1.00 93.94 91 VAL A O 1
ATOM 687 N N . VAL A 1 92 ? -22.584 -12.457 14.365 1.00 88.94 92 VAL A N 1
ATOM 688 C CA . VAL A 1 92 ? -21.590 -13.551 14.352 1.00 88.94 92 VAL A CA 1
ATOM 689 C C . VAL A 1 92 ? -20.325 -13.197 13.549 1.00 88.94 92 VAL A C 1
ATOM 691 O O . VAL A 1 92 ? -19.276 -13.808 13.731 1.00 88.94 92 VAL A O 1
ATOM 694 N N . GLY A 1 93 ? -20.390 -12.184 12.684 1.00 89.81 93 GLY A N 1
ATOM 695 C CA . GLY A 1 93 ? -19.243 -11.700 11.922 1.00 89.81 93 GLY A CA 1
ATOM 696 C C . GLY A 1 93 ? -19.670 -10.862 10.728 1.00 89.81 93 GLY A C 1
ATOM 697 O O . GLY A 1 93 ? -20.325 -11.356 9.814 1.00 89.81 93 GLY A O 1
ATOM 698 N N . TYR A 1 94 ? -19.277 -9.597 10.733 1.00 93.38 94 TYR A N 1
ATOM 699 C CA . TYR A 1 94 ? -19.548 -8.637 9.676 1.00 93.38 94 TYR A CA 1
ATOM 700 C C . TYR A 1 94 ? -18.219 -8.056 9.170 1.00 93.38 94 TYR A C 1
ATOM 702 O O . TYR A 1 94 ? -17.441 -7.561 9.986 1.00 93.38 94 TYR A O 1
ATOM 710 N N . PRO A 1 95 ? -17.902 -8.125 7.865 1.00 93.50 95 PRO A N 1
ATOM 711 C CA . PRO A 1 95 ? -16.689 -7.517 7.326 1.00 93.50 95 PRO A CA 1
ATOM 712 C C . PRO A 1 95 ? -16.658 -6.010 7.574 1.00 93.50 95 PRO A C 1
ATOM 714 O O . PRO A 1 95 ? -17.653 -5.323 7.344 1.00 93.50 95 PRO A O 1
ATOM 717 N N . ILE A 1 96 ? -15.515 -5.478 8.005 1.00 91.62 96 ILE A N 1
ATOM 718 C CA . ILE A 1 96 ? -15.361 -4.027 8.124 1.00 91.62 96 ILE A CA 1
ATOM 719 C C . ILE A 1 96 ? -15.469 -3.404 6.727 1.00 91.62 96 ILE A C 1
ATOM 721 O O . ILE A 1 96 ? -14.782 -3.806 5.791 1.00 91.62 96 ILE A O 1
ATOM 725 N N . THR A 1 97 ? -16.339 -2.402 6.593 1.00 91.38 97 THR A N 1
ATOM 726 C CA . THR A 1 97 ? -16.661 -1.774 5.304 1.00 91.38 97 THR A CA 1
ATOM 727 C C . THR A 1 97 ? -15.475 -1.033 4.688 1.00 91.38 97 THR A C 1
ATOM 729 O O . THR A 1 97 ? -15.315 -1.023 3.469 1.00 91.38 97 THR A O 1
ATOM 732 N N . ALA A 1 98 ? -14.661 -0.391 5.528 1.00 89.69 98 ALA A N 1
ATOM 733 C CA . ALA A 1 98 ? -13.550 0.444 5.102 1.00 89.69 98 ALA A CA 1
ATOM 734 C C . ALA A 1 98 ? -12.282 0.116 5.895 1.00 89.69 98 ALA A C 1
ATOM 736 O O . ALA A 1 98 ? -12.258 0.261 7.116 1.00 89.69 98 ALA A O 1
ATOM 737 N N . CYS A 1 99 ? -11.213 -0.269 5.201 1.00 89.25 99 CYS A N 1
ATOM 738 C CA . CYS A 1 99 ? -9.873 -0.296 5.779 1.00 89.25 99 CYS A CA 1
ATOM 739 C C . CYS A 1 99 ? -8.834 0.150 4.739 1.00 89.25 99 CYS A C 1
ATOM 741 O O . CYS A 1 99 ? -8.965 -0.187 3.556 1.00 89.25 99 CYS A O 1
ATOM 743 N N . PRO A 1 100 ? -7.820 0.930 5.149 1.00 84.31 100 PRO A N 1
ATOM 744 C CA . PRO A 1 100 ? -6.751 1.338 4.249 1.00 84.31 100 PRO A CA 1
ATOM 745 C C . PRO A 1 100 ? -5.911 0.128 3.833 1.00 84.31 100 PRO A C 1
ATOM 747 O O . PRO A 1 100 ? -5.789 -0.839 4.586 1.00 84.31 100 PRO A O 1
ATOM 750 N N . ALA A 1 101 ? -5.317 0.207 2.643 1.00 82.00 101 ALA A N 1
ATOM 751 C CA . ALA A 1 101 ? -4.308 -0.758 2.244 1.00 82.00 101 ALA A CA 1
ATOM 752 C C . ALA A 1 101 ? -2.956 -0.414 2.877 1.00 82.00 101 ALA A C 1
ATOM 754 O O . ALA A 1 101 ? -2.580 0.753 2.981 1.00 82.00 101 ALA A O 1
ATOM 755 N N . VAL A 1 102 ? -2.210 -1.443 3.249 1.00 81.81 102 VAL A N 1
ATOM 756 C CA . VAL A 1 102 ? -0.798 -1.380 3.615 1.00 81.81 102 VAL A CA 1
ATOM 757 C C . VAL A 1 102 ? -0.130 -2.503 2.843 1.00 81.81 102 VAL A C 1
ATOM 759 O O . VAL A 1 102 ? -0.505 -3.646 3.035 1.00 81.81 102 VAL A O 1
ATOM 762 N N . 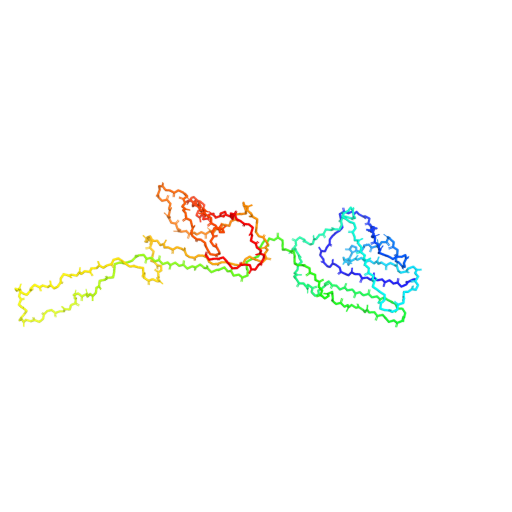TYR A 1 103 ? 0.842 -2.238 1.981 1.00 68.50 103 TYR A N 1
ATOM 763 C CA . TYR A 1 103 ? 1.515 -3.306 1.235 1.00 68.50 103 TYR A CA 1
ATOM 764 C C . TYR A 1 103 ? 2.893 -3.585 1.845 1.00 68.50 103 TYR A C 1
ATOM 766 O O . TYR A 1 103 ? 3.613 -2.652 2.190 1.00 68.50 103 TYR A O 1
ATOM 774 N N . GLN A 1 104 ? 3.254 -4.865 1.998 1.00 59.53 104 GLN A N 1
ATOM 775 C CA . GLN A 1 104 ? 4.562 -5.299 2.523 1.00 59.53 104 GLN A CA 1
ATOM 776 C C . GLN A 1 104 ? 5.740 -4.755 1.708 1.00 59.53 104 GLN A C 1
ATOM 778 O O . GLN A 1 104 ? 6.794 -4.415 2.239 1.00 59.53 104 GLN A O 1
ATOM 783 N N . GLN A 1 105 ? 5.552 -4.752 0.397 1.00 60.59 105 GLN A N 1
ATOM 784 C CA . GLN A 1 105 ? 6.435 -4.231 -0.629 1.00 60.59 105 GLN A CA 1
ATOM 785 C C . GLN A 1 105 ? 5.513 -3.492 -1.588 1.00 60.59 105 GLN A C 1
ATOM 787 O O . GLN A 1 105 ? 4.375 -3.923 -1.796 1.00 60.59 105 GLN A O 1
ATOM 792 N N . GLY A 1 106 ? 5.962 -2.367 -2.129 1.00 60.62 106 GLY A N 1
ATOM 793 C CA . GLY A 1 106 ? 5.179 -1.633 -3.108 1.00 60.62 106 GLY A CA 1
ATOM 794 C C . GLY A 1 106 ? 4.610 -2.526 -4.198 1.00 60.62 106 GLY A C 1
ATOM 795 O O . GLY A 1 106 ? 5.262 -3.465 -4.644 1.00 60.62 106 GLY A O 1
ATOM 796 N N . SER A 1 107 ? 3.383 -2.240 -4.613 1.00 71.88 107 SER A N 1
ATOM 797 C CA . SER A 1 107 ? 2.748 -2.938 -5.724 1.00 71.88 107 SER A CA 1
ATOM 798 C C . SER A 1 107 ? 2.573 -1.977 -6.889 1.00 71.88 107 SER A C 1
ATOM 800 O O . SER A 1 107 ? 2.274 -0.799 -6.686 1.00 71.88 107 SER A O 1
ATOM 802 N N . PHE A 1 108 ? 2.747 -2.486 -8.104 1.00 77.19 108 PHE A N 1
ATOM 803 C CA . PHE A 1 108 ? 2.425 -1.772 -9.329 1.00 77.19 108 PHE A CA 1
ATOM 804 C C . PHE A 1 108 ? 1.150 -2.373 -9.920 1.00 77.19 108 PHE A C 1
ATOM 806 O O . PHE A 1 108 ? 1.111 -3.562 -10.232 1.00 77.19 108 PHE A O 1
ATOM 813 N N . SER A 1 109 ? 0.099 -1.568 -10.074 1.00 79.69 109 SER A N 1
ATOM 814 C CA . SER A 1 109 ? -1.134 -1.984 -10.754 1.00 79.69 109 SER A CA 1
ATOM 815 C C . SER A 1 109 ? -0.968 -2.028 -12.274 1.00 79.69 109 SER A C 1
ATOM 817 O O . SER A 1 109 ? -1.682 -2.765 -12.949 1.00 79.69 109 SER A O 1
ATOM 819 N N . ILE A 1 110 ? -0.018 -1.259 -12.811 1.00 81.44 110 ILE A N 1
ATOM 820 C CA . ILE A 1 110 ? 0.386 -1.261 -14.221 1.00 81.44 110 ILE A CA 1
ATOM 821 C C . ILE A 1 110 ? 1.914 -1.282 -14.261 1.00 81.44 110 ILE A C 1
ATOM 823 O O . ILE A 1 110 ? 2.546 -0.547 -13.502 1.00 81.44 110 ILE A O 1
ATOM 827 N N . ALA A 1 111 ? 2.492 -2.094 -15.146 1.00 85.69 111 ALA A N 1
ATOM 828 C CA . ALA A 1 111 ? 3.923 -2.119 -15.442 1.00 85.69 111 ALA A CA 1
ATOM 829 C C . ALA A 1 111 ? 4.132 -2.585 -16.894 1.00 85.69 111 ALA A C 1
ATOM 831 O O . ALA A 1 111 ? 4.276 -3.776 -17.169 1.00 85.69 111 ALA A O 1
ATOM 832 N N . ASP A 1 112 ? 4.126 -1.632 -17.823 1.00 86.44 112 ASP A N 1
ATOM 833 C CA . ASP A 1 112 ? 4.265 -1.862 -19.257 1.00 86.44 112 ASP A CA 1
ATOM 834 C C . ASP A 1 112 ? 5.614 -1.342 -19.753 1.00 86.44 112 ASP A C 1
ATOM 836 O O . ASP A 1 112 ? 5.977 -0.186 -19.537 1.00 86.44 112 ASP A O 1
ATOM 840 N N . LEU A 1 113 ? 6.338 -2.180 -20.491 1.00 86.81 113 LEU A N 1
ATOM 841 C CA . LEU A 1 113 ? 7.629 -1.834 -21.075 1.00 86.81 113 LEU A CA 1
ATOM 842 C C . LEU A 1 113 ? 7.575 -2.001 -22.594 1.00 86.81 113 LEU A C 1
ATOM 844 O O . LEU A 1 113 ? 7.224 -3.068 -23.103 1.00 86.81 113 LEU A O 1
ATOM 848 N N . LYS A 1 114 ? 7.925 -0.945 -23.329 1.00 86.50 114 LYS A N 1
ATOM 849 C CA . LYS A 1 114 ? 7.955 -0.929 -24.795 1.00 86.50 114 LYS A CA 1
ATOM 850 C C . LYS A 1 114 ? 9.314 -0.477 -25.301 1.00 86.50 114 LYS A C 1
ATOM 852 O O . LYS A 1 114 ? 9.984 0.358 -24.697 1.00 86.50 114 LYS A O 1
ATOM 857 N N . PHE A 1 115 ? 9.690 -1.014 -26.454 1.00 84.62 115 PHE A N 1
ATOM 858 C CA . PHE A 1 115 ? 10.979 -0.772 -27.081 1.00 84.62 115 PHE A CA 1
ATOM 859 C C . PHE A 1 115 ? 10.797 -0.357 -28.529 1.00 84.62 115 PHE A C 1
ATOM 861 O O . PHE A 1 115 ? 10.052 -1.001 -29.271 1.00 84.62 115 PHE A O 1
ATOM 868 N N . ASP A 1 116 ? 11.534 0.668 -28.935 1.00 82.38 116 ASP A N 1
ATOM 869 C CA . ASP A 1 116 ? 11.561 1.116 -30.319 1.00 82.38 116 ASP A CA 1
ATOM 870 C C . ASP A 1 116 ? 12.992 1.392 -30.773 1.00 82.38 116 ASP A C 1
ATOM 872 O O . ASP A 1 116 ? 13.743 2.099 -30.103 1.00 82.38 116 ASP A O 1
ATOM 876 N N . SER A 1 117 ? 13.387 0.812 -31.898 1.00 81.00 117 SER A N 1
ATOM 877 C CA . SER A 1 117 ? 14.741 0.919 -32.434 1.00 81.00 117 SER A CA 1
ATOM 878 C C . SER A 1 117 ? 14.786 1.758 -33.703 1.00 81.00 117 SER A C 1
ATOM 880 O O . SER A 1 117 ? 13.826 1.814 -34.475 1.00 81.00 117 SER A O 1
ATOM 882 N N . ILE A 1 118 ? 15.932 2.403 -33.917 1.00 73.75 118 ILE A N 1
ATOM 883 C CA . ILE A 1 118 ? 16.216 3.116 -35.163 1.00 73.75 118 ILE A CA 1
ATOM 884 C C . ILE A 1 118 ? 16.510 2.087 -36.256 1.00 73.75 118 ILE A C 1
ATOM 886 O O . ILE A 1 118 ? 17.285 1.147 -36.051 1.00 73.75 118 ILE A O 1
ATOM 890 N N . GLY A 1 119 ? 15.929 2.289 -37.433 1.00 69.38 119 GLY A N 1
ATOM 891 C CA . GLY A 1 119 ? 16.308 1.576 -38.642 1.00 69.38 119 GLY A CA 1
ATOM 892 C C . GLY A 1 119 ? 16.323 2.487 -39.860 1.00 69.38 119 GLY A C 1
ATOM 893 O O . GLY A 1 119 ? 15.637 3.505 -39.912 1.00 69.38 119 GLY A O 1
ATOM 894 N N . SER A 1 120 ? 17.113 2.100 -40.857 1.00 69.25 120 SER A N 1
ATOM 895 C CA . SER A 1 120 ? 17.097 2.736 -42.170 1.00 69.25 120 SER A CA 1
ATOM 896 C C . SER A 1 120 ? 15.880 2.237 -42.946 1.00 69.25 120 SER A C 1
ATOM 898 O O . SER A 1 120 ? 15.782 1.048 -43.257 1.00 69.25 120 SER A O 1
ATOM 900 N N . ILE A 1 121 ? 14.951 3.139 -43.246 1.00 63.66 121 ILE A N 1
ATOM 901 C CA . ILE A 1 121 ? 13.808 2.866 -44.116 1.00 63.66 121 ILE A CA 1
ATOM 902 C C . ILE A 1 121 ? 14.212 3.339 -45.511 1.00 63.66 121 ILE A C 1
ATOM 904 O O . ILE A 1 121 ? 14.419 4.531 -45.731 1.00 63.66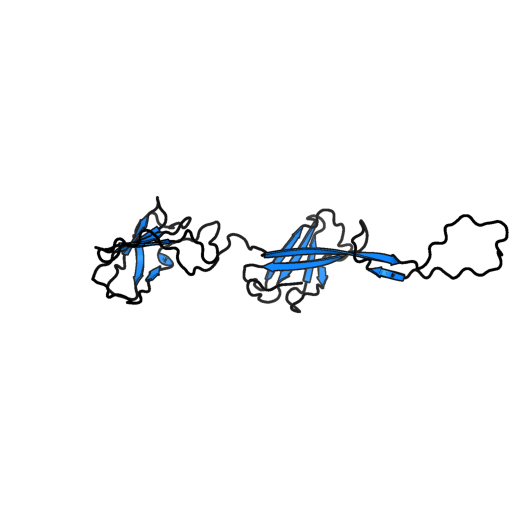 121 ILE A O 1
ATOM 908 N N . CYS A 1 122 ? 14.366 2.407 -46.448 1.00 63.94 122 CYS A N 1
ATOM 909 C CA . CYS A 1 122 ? 14.662 2.719 -47.843 1.00 63.94 122 CYS A CA 1
ATOM 910 C C . CYS A 1 122 ? 13.376 2.529 -48.660 1.00 63.94 122 CYS A C 1
ATOM 912 O O . CYS A 1 122 ? 12.748 1.473 -48.587 1.00 63.94 122 CYS A O 1
ATOM 914 N N . GLY A 1 123 ? 12.964 3.557 -49.408 1.00 58.28 123 GLY A N 1
ATOM 915 C CA . GLY A 1 123 ? 11.686 3.582 -50.137 1.00 58.28 123 GLY A CA 1
ATOM 916 C C . GLY A 1 123 ? 11.588 2.630 -51.337 1.00 58.28 123 GLY A C 1
ATOM 917 O O . GLY A 1 123 ? 10.505 2.464 -51.889 1.00 58.28 123 GLY A O 1
ATOM 918 N N . SER A 1 124 ? 12.683 1.981 -51.740 1.00 54.56 124 SER A N 1
ATOM 919 C CA . SER A 1 124 ? 12.686 0.985 -52.812 1.00 54.56 124 SER A CA 1
ATOM 920 C C . SER A 1 124 ? 13.838 -0.010 -52.640 1.00 54.56 124 SER A C 1
ATOM 922 O O . SER A 1 124 ? 14.973 0.361 -52.344 1.00 54.56 124 SER A O 1
ATOM 924 N N . VAL A 1 125 ? 13.540 -1.300 -52.814 1.00 50.72 125 VAL A N 1
ATOM 925 C CA . VAL A 1 125 ? 14.539 -2.370 -52.932 1.00 50.72 125 VAL A CA 1
ATOM 926 C C . VAL A 1 125 ? 14.664 -2.684 -54.421 1.00 50.72 125 VAL A C 1
ATOM 928 O O . VAL A 1 125 ? 13.712 -3.182 -55.018 1.00 50.72 125 VAL A O 1
ATOM 931 N N . PHE A 1 126 ? 15.811 -2.389 -55.035 1.00 53.47 126 PHE A N 1
ATOM 932 C CA . PHE A 1 126 ? 16.143 -2.961 -56.342 1.00 53.47 126 PHE A CA 1
ATOM 933 C C . PHE A 1 126 ? 16.658 -4.386 -56.118 1.00 53.47 126 PHE A C 1
ATOM 935 O O . PHE A 1 126 ? 17.651 -4.593 -55.425 1.00 53.47 126 PHE A O 1
ATOM 942 N N . GLY A 1 127 ? 15.949 -5.374 -56.661 1.00 49.31 127 GLY A N 1
ATOM 943 C CA . GLY A 1 127 ? 16.276 -6.788 -56.491 1.00 49.31 127 GLY A CA 1
ATOM 944 C C . GLY A 1 127 ? 15.311 -7.683 -57.258 1.00 49.31 127 GLY A C 1
ATOM 945 O O . GLY A 1 127 ? 14.505 -8.388 -56.661 1.00 49.31 127 GLY A O 1
ATOM 946 N N . GLY A 1 128 ? 15.370 -7.625 -58.586 1.00 53.97 128 GLY A N 1
ATOM 947 C CA . GLY A 1 128 ? 14.651 -8.520 -59.489 1.00 53.97 128 GLY A CA 1
ATOM 948 C C . GLY A 1 128 ? 15.494 -8.775 -60.737 1.00 53.97 128 GLY A C 1
ATOM 949 O O . GLY A 1 128 ? 16.263 -7.908 -61.138 1.00 53.97 128 GLY A O 1
ATOM 950 N N . PHE A 1 129 ? 15.383 -9.977 -61.306 1.00 51.62 129 PHE A N 1
ATOM 951 C CA . PHE A 1 129 ? 16.110 -10.415 -62.501 1.00 51.62 129 PHE A CA 1
ATOM 952 C C . PHE A 1 129 ? 15.895 -9.428 -63.661 1.00 51.62 129 PHE A C 1
ATOM 954 O O . PHE A 1 129 ? 14.756 -9.177 -64.054 1.00 51.62 129 PHE A O 1
ATOM 961 N N . GLU A 1 130 ? 16.978 -8.855 -64.188 1.00 55.72 130 GLU A N 1
ATOM 962 C CA . GLU A 1 130 ? 16.931 -7.854 -65.257 1.00 55.72 130 GLU A CA 1
ATOM 963 C C . GLU A 1 130 ? 16.694 -8.536 -66.617 1.00 55.72 130 GLU A C 1
ATOM 965 O O . GLU A 1 130 ? 17.517 -9.347 -67.051 1.00 55.72 130 GLU A O 1
ATOM 970 N N . PRO A 1 131 ? 15.583 -8.248 -67.319 1.00 56.81 131 PRO A N 1
ATOM 971 C CA . PRO A 1 131 ? 15.361 -8.784 -68.655 1.00 56.81 131 PRO A CA 1
ATOM 972 C C . PRO A 1 131 ? 16.322 -8.150 -69.683 1.00 56.81 131 PRO A C 1
ATOM 974 O O . PRO A 1 131 ? 16.730 -6.994 -69.530 1.00 56.81 131 PRO A O 1
ATOM 977 N N . PRO A 1 132 ? 16.665 -8.867 -70.771 1.00 56.41 132 PRO A N 1
ATOM 978 C CA . PRO A 1 132 ? 17.501 -8.326 -71.841 1.00 56.41 132 PRO A CA 1
ATOM 979 C C . PRO A 1 132 ? 16.816 -7.125 -72.517 1.00 56.41 132 PRO A C 1
ATOM 981 O O . PRO A 1 132 ? 15.690 -7.237 -72.999 1.00 56.41 132 PRO A O 1
ATOM 984 N N . GLY A 1 133 ? 17.503 -5.974 -72.542 1.00 61.66 133 GLY A N 1
ATOM 985 C CA . GLY A 1 133 ? 16.994 -4.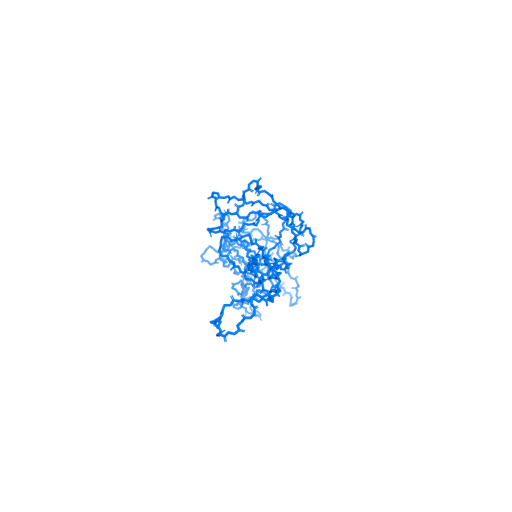698 -73.078 1.00 61.66 133 GLY A CA 1
ATOM 986 C C . GLY A 1 133 ? 17.105 -3.494 -72.130 1.00 61.66 133 GLY A C 1
ATOM 987 O O . GLY A 1 133 ? 16.637 -2.407 -72.469 1.00 61.66 133 GLY A O 1
ATOM 988 N N . TYR A 1 134 ? 17.708 -3.657 -70.948 1.00 62.03 134 TYR A N 1
ATOM 989 C CA . TYR A 1 134 ? 17.863 -2.571 -69.979 1.00 62.03 134 TYR A CA 1
ATOM 990 C C . TYR A 1 134 ? 18.861 -1.498 -70.454 1.00 62.03 134 TYR A C 1
ATOM 992 O O . TYR A 1 134 ? 19.994 -1.795 -70.828 1.00 62.03 134 TYR A O 1
ATOM 1000 N N . ASN A 1 135 ? 18.435 -0.232 -70.436 1.00 62.09 135 ASN A N 1
ATOM 1001 C CA . ASN A 1 135 ? 19.265 0.906 -70.823 1.00 62.09 135 ASN A CA 1
ATOM 1002 C C . ASN A 1 135 ? 20.209 1.291 -69.671 1.00 62.09 135 ASN A C 1
ATOM 1004 O O . ASN A 1 135 ? 19.790 1.936 -68.709 1.00 62.09 135 ASN A O 1
ATOM 1008 N N . SER A 1 136 ? 21.492 0.945 -69.800 1.00 61.47 136 SER A N 1
ATOM 1009 C CA . SER A 1 136 ? 22.550 1.254 -68.826 1.00 61.47 136 SER A CA 1
ATOM 1010 C C . SER A 1 136 ? 22.837 2.751 -68.649 1.00 61.47 136 SER A C 1
ATOM 1012 O O . SER A 1 136 ? 23.604 3.126 -67.768 1.00 61.47 136 SER A O 1
ATOM 1014 N N . SER A 1 137 ? 22.250 3.618 -69.478 1.00 64.00 137 SER A N 1
ATOM 1015 C CA . SER A 1 137 ? 22.386 5.076 -69.385 1.00 64.00 137 SER A CA 1
ATOM 1016 C C . SER A 1 137 ? 21.274 5.740 -68.571 1.00 64.00 137 SER A C 1
ATOM 1018 O O . SER A 1 137 ? 21.297 6.957 -68.386 1.00 64.00 137 SER A O 1
ATOM 1020 N N . LYS A 1 138 ? 20.282 4.979 -68.091 1.00 61.12 138 LYS A N 1
ATOM 1021 C CA . LYS A 1 138 ? 19.223 5.525 -67.240 1.00 61.12 138 LYS A CA 1
ATOM 1022 C C . LYS A 1 138 ? 19.779 5.730 -65.827 1.00 61.12 138 LYS A C 1
ATOM 1024 O O . LYS A 1 138 ? 20.138 4.765 -65.159 1.00 61.12 138 LYS A O 1
ATOM 1029 N N . VAL A 1 139 ? 19.854 6.984 -65.378 1.00 59.72 139 VAL A N 1
ATOM 1030 C CA . VAL A 1 139 ? 20.204 7.316 -63.989 1.00 59.72 139 VAL A CA 1
ATOM 1031 C C . VAL A 1 139 ? 19.152 6.677 -63.083 1.00 59.72 139 VAL A C 1
ATOM 1033 O O . VAL A 1 139 ? 17.967 6.983 -63.198 1.00 59.72 139 VAL A O 1
ATOM 1036 N N . LEU A 1 140 ? 19.578 5.731 -62.247 1.00 56.62 140 LEU A N 1
ATOM 1037 C CA . LEU A 1 140 ? 18.736 5.148 -61.207 1.00 56.62 140 LEU A CA 1
ATOM 1038 C C . LEU A 1 140 ? 18.454 6.229 -60.161 1.00 56.62 140 LEU A C 1
ATOM 1040 O O . LEU A 1 140 ? 19.380 6.933 -59.753 1.00 56.62 140 LEU A O 1
ATOM 1044 N N . ASP A 1 141 ? 17.200 6.349 -59.721 1.00 56.50 141 ASP A N 1
ATOM 1045 C CA . ASP A 1 141 ? 16.870 7.206 -58.584 1.00 56.50 141 ASP A CA 1
ATOM 1046 C C . ASP A 1 141 ? 17.728 6.778 -57.390 1.00 56.50 141 ASP A C 1
ATOM 1048 O O . ASP A 1 141 ? 17.790 5.597 -57.032 1.00 56.50 141 ASP A O 1
ATOM 1052 N N . SER A 1 142 ? 18.444 7.736 -56.802 1.00 53.25 142 SER A N 1
ATOM 1053 C CA . SER A 1 142 ? 19.260 7.480 -55.625 1.00 53.25 142 SER A CA 1
ATOM 1054 C C . SER A 1 142 ? 18.359 6.971 -54.502 1.00 53.25 142 SER A C 1
ATOM 1056 O O . SER A 1 142 ? 17.338 7.575 -54.171 1.00 53.25 142 SER A O 1
ATOM 1058 N N . ILE A 1 143 ? 18.723 5.833 -53.909 1.00 58.56 143 ILE A N 1
ATOM 1059 C CA . ILE A 1 143 ? 18.013 5.304 -52.747 1.00 58.56 143 ILE A CA 1
ATOM 1060 C C . ILE A 1 143 ? 18.232 6.294 -51.600 1.00 58.56 143 ILE A C 1
ATOM 1062 O O . ILE A 1 143 ? 19.295 6.323 -50.978 1.00 58.56 143 ILE A O 1
ATOM 1066 N N . VAL A 1 144 ? 17.225 7.116 -51.316 1.00 60.09 144 VAL A N 1
ATOM 1067 C CA . VAL A 1 144 ? 17.213 7.967 -50.126 1.00 60.09 144 VAL A CA 1
ATOM 1068 C C . VAL A 1 144 ? 16.705 7.112 -48.971 1.00 60.09 144 VAL A C 1
ATOM 1070 O O . VAL A 1 144 ? 15.503 6.980 -48.752 1.00 60.09 144 VAL A O 1
ATOM 1073 N N . CYS A 1 145 ? 17.626 6.472 -48.253 1.00 61.69 145 CYS A N 1
ATOM 1074 C CA . CYS A 1 145 ? 17.294 5.858 -46.974 1.00 61.69 145 CYS A CA 1
ATOM 1075 C C . CYS A 1 145 ? 17.211 6.964 -45.919 1.00 61.69 145 CYS A C 1
ATOM 1077 O O . CYS A 1 145 ? 18.163 7.724 -45.739 1.00 61.69 145 CYS A O 1
ATOM 1079 N N . GLN A 1 146 ? 16.085 7.048 -45.216 1.00 65.38 146 GLN A N 1
ATOM 1080 C CA . GLN A 1 146 ? 15.956 7.908 -44.043 1.00 65.38 146 GLN A CA 1
ATOM 1081 C C . GLN A 1 146 ? 15.998 7.044 -42.786 1.00 65.38 146 GLN A C 1
ATOM 1083 O O . GLN A 1 146 ? 15.398 5.967 -42.733 1.00 65.38 146 GLN A O 1
ATOM 1088 N N . GLU A 1 147 ? 16.733 7.499 -41.775 1.00 66.88 147 GLU A N 1
ATOM 1089 C CA . GLU A 1 147 ? 16.683 6.873 -40.460 1.00 66.88 147 GLU A CA 1
ATOM 1090 C C . GLU A 1 147 ? 15.375 7.253 -39.769 1.00 66.88 147 GLU A C 1
ATOM 1092 O O . GLU A 1 147 ? 15.029 8.429 -39.650 1.00 66.88 147 GLU A O 1
ATOM 1097 N N . GLY A 1 148 ? 14.640 6.239 -39.325 1.00 67.00 148 GLY A N 1
ATOM 1098 C CA . GLY A 1 148 ? 13.368 6.399 -38.642 1.00 67.00 148 GLY A CA 1
ATOM 1099 C C . GLY A 1 148 ? 13.200 5.371 -37.533 1.00 67.00 148 GLY A C 1
ATOM 1100 O O . GLY A 1 148 ? 13.879 4.344 -37.493 1.00 67.00 148 GLY A O 1
ATOM 1101 N N . PHE A 1 149 ? 12.282 5.659 -36.618 1.00 70.88 149 PHE A N 1
ATOM 1102 C CA . PHE A 1 149 ? 11.873 4.714 -35.587 1.00 70.88 149 PHE A CA 1
ATOM 1103 C C . PHE A 1 149 ? 10.846 3.743 -36.163 1.00 70.88 149 PHE A C 1
ATOM 1105 O O . PHE A 1 149 ? 9.915 4.154 -36.857 1.00 70.88 149 PHE A O 1
ATOM 1112 N N . LEU A 1 150 ? 11.053 2.451 -35.920 1.00 67.31 150 LEU A N 1
ATOM 1113 C CA . LEU A 1 150 ? 10.313 1.379 -36.589 1.00 67.31 150 LEU A CA 1
ATOM 1114 C C . LEU A 1 150 ? 9.067 0.917 -35.815 1.00 67.31 150 LEU A C 1
ATOM 1116 O O . LEU A 1 150 ? 8.366 0.013 -36.276 1.00 67.31 150 LEU A O 1
ATOM 1120 N N . GLY A 1 151 ? 8.811 1.469 -34.626 1.00 69.12 151 GLY A N 1
ATOM 1121 C CA . GLY A 1 151 ? 7.784 0.984 -33.700 1.00 69.12 151 GLY A CA 1
ATOM 1122 C C . GLY A 1 151 ? 8.058 -0.434 -33.185 1.00 69.12 151 GLY A C 1
ATOM 1123 O O . GLY A 1 151 ? 7.145 -1.103 -32.700 1.00 69.12 151 GLY A O 1
ATOM 1124 N N . LYS A 1 152 ? 9.291 -0.933 -33.350 1.00 73.81 152 LYS A N 1
ATOM 1125 C CA . LYS A 1 152 ? 9.720 -2.297 -33.006 1.00 73.81 152 LYS A CA 1
ATOM 1126 C C . LYS A 1 152 ? 11.155 -2.277 -32.488 1.00 73.81 152 LYS A C 1
ATOM 1128 O O . LYS A 1 152 ? 11.996 -1.538 -33.001 1.00 73.81 152 LYS A O 1
ATOM 1133 N N . GLY A 1 153 ? 11.456 -3.128 -31.511 1.00 71.56 153 GLY A N 1
ATOM 1134 C CA . GLY A 1 153 ? 12.818 -3.342 -31.020 1.00 71.56 153 GLY A CA 1
ATOM 1135 C C . GLY A 1 153 ? 13.616 -4.290 -31.922 1.00 71.56 153 GLY A C 1
ATOM 1136 O O . GLY A 1 153 ? 13.124 -5.351 -32.308 1.00 71.56 153 GLY A O 1
ATOM 1137 N N . ARG A 1 154 ? 14.865 -3.931 -32.230 1.00 75.12 154 ARG A N 1
ATOM 1138 C CA . ARG A 1 154 ? 15.843 -4.777 -32.923 1.00 75.12 154 ARG A CA 1
ATOM 1139 C C . ARG A 1 154 ? 17.007 -5.080 -31.978 1.00 75.12 154 ARG A C 1
ATOM 1141 O O . ARG A 1 154 ? 17.453 -4.236 -31.207 1.00 75.12 154 ARG A O 1
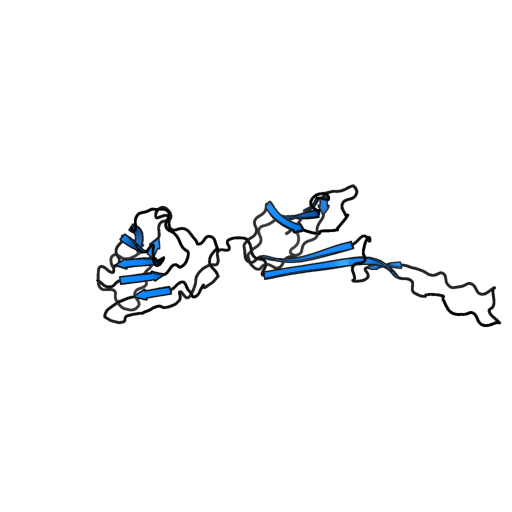ATOM 1148 N N . ALA A 1 155 ? 17.505 -6.313 -32.016 1.00 75.50 155 ALA A N 1
ATOM 1149 C CA . ALA A 1 155 ? 18.650 -6.695 -31.197 1.00 75.50 155 ALA A CA 1
ATOM 1150 C C . ALA A 1 155 ? 19.911 -5.918 -31.617 1.00 75.50 155 ALA A C 1
ATOM 1152 O O . ALA A 1 155 ? 20.155 -5.721 -32.810 1.00 75.50 155 ALA A O 1
ATOM 1153 N N . LYS A 1 156 ? 20.736 -5.534 -30.632 1.00 74.31 156 LYS A N 1
ATOM 1154 C CA . LYS A 1 156 ? 22.022 -4.825 -30.808 1.00 74.31 156 LYS A CA 1
ATOM 1155 C C . LYS A 1 156 ? 21.933 -3.431 -31.458 1.00 74.31 156 LYS A C 1
ATOM 1157 O O . LYS A 1 156 ? 22.962 -2.893 -31.854 1.00 74.31 156 LYS A O 1
ATOM 1162 N N . SER A 1 157 ? 20.747 -2.830 -31.546 1.00 75.56 157 SER A N 1
ATOM 1163 C CA . SER A 1 157 ? 20.570 -1.440 -31.990 1.00 75.56 157 SER A CA 1
ATOM 1164 C C . SER A 1 157 ? 20.308 -0.491 -30.824 1.00 75.56 157 SER A C 1
ATOM 1166 O O . SER A 1 157 ? 19.767 -0.887 -29.788 1.00 75.56 1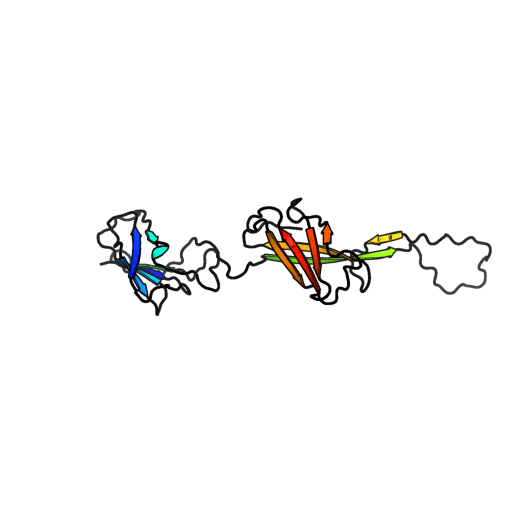57 SER A O 1
ATOM 1168 N N . VAL A 1 158 ? 20.619 0.792 -31.025 1.00 74.44 158 VAL A N 1
ATOM 1169 C CA . VAL A 1 158 ? 20.187 1.858 -30.114 1.00 74.44 158 VAL A CA 1
ATOM 1170 C C . VAL A 1 158 ? 18.661 1.881 -30.082 1.00 74.44 158 VAL A C 1
ATOM 1172 O O . VAL A 1 158 ? 18.003 1.944 -31.122 1.00 74.44 158 VAL A O 1
ATOM 1175 N N . THR A 1 159 ? 18.111 1.776 -28.877 1.00 76.50 159 THR A N 1
ATOM 1176 C CA . THR A 1 159 ? 16.684 1.552 -28.645 1.00 76.50 159 THR A CA 1
ATOM 1177 C C . THR A 1 159 ? 16.175 2.574 -27.637 1.00 76.50 159 THR A C 1
ATOM 1179 O O . THR A 1 159 ? 16.822 2.818 -26.620 1.00 76.50 159 THR A O 1
ATOM 1182 N N . ARG A 1 160 ? 15.020 3.177 -27.922 1.00 80.44 160 ARG A N 1
ATOM 1183 C CA . ARG A 1 160 ? 14.239 3.957 -26.963 1.00 80.44 160 ARG A CA 1
ATOM 1184 C C . ARG A 1 160 ? 13.424 3.006 -26.105 1.00 80.44 160 ARG A C 1
ATOM 1186 O O . ARG A 1 160 ? 12.776 2.098 -26.626 1.00 80.44 160 ARG A O 1
ATOM 1193 N N . ILE A 1 161 ? 13.464 3.239 -24.804 1.00 82.19 161 ILE A N 1
ATOM 1194 C CA . ILE A 1 161 ? 12.711 2.482 -23.815 1.00 82.19 161 ILE A CA 1
ATOM 1195 C C . ILE A 1 161 ? 11.584 3.386 -23.331 1.00 82.19 161 ILE A C 1
ATOM 1197 O O . ILE A 1 161 ? 11.841 4.511 -22.910 1.00 82.19 161 ILE A O 1
ATOM 1201 N N . TYR A 1 162 ? 10.357 2.891 -23.415 1.00 86.12 162 TYR A N 1
ATOM 1202 C CA . TYR A 1 162 ? 9.177 3.531 -22.849 1.00 86.12 162 TYR A CA 1
ATOM 1203 C C . TYR A 1 162 ? 8.679 2.646 -21.718 1.00 86.12 162 TYR A C 1
ATOM 1205 O O . TYR A 1 162 ? 8.376 1.474 -21.951 1.00 86.12 162 TYR A O 1
ATOM 1213 N N . PHE A 1 163 ? 8.625 3.191 -20.509 1.00 89.56 163 PHE A N 1
ATOM 1214 C CA . PHE A 1 163 ? 8.188 2.466 -19.328 1.00 89.56 163 PHE A CA 1
ATOM 1215 C C . PHE A 1 163 ? 7.010 3.193 -18.703 1.00 89.56 163 PHE A C 1
ATOM 1217 O O . PHE A 1 163 ? 7.144 4.333 -18.281 1.00 89.56 163 PHE A O 1
ATOM 1224 N N . ARG A 1 164 ? 5.872 2.509 -18.646 1.00 90.94 164 ARG A N 1
ATOM 1225 C CA . ARG A 1 164 ? 4.646 3.007 -18.043 1.00 90.94 164 ARG A CA 1
ATOM 1226 C C . ARG A 1 164 ? 4.344 2.206 -16.795 1.00 90.94 164 ARG A C 1
ATOM 1228 O O . ARG A 1 164 ? 4.283 0.978 -16.856 1.00 90.94 164 ARG A O 1
ATOM 1235 N N . PHE A 1 165 ? 4.073 2.879 -15.687 1.00 91.12 165 PHE A N 1
ATOM 1236 C CA . PHE A 1 165 ? 3.661 2.203 -14.468 1.00 91.12 165 PHE A CA 1
ATOM 1237 C C . PHE A 1 165 ? 2.639 2.993 -13.662 1.00 91.12 165 PHE A C 1
ATOM 1239 O O . PHE A 1 165 ? 2.416 4.184 -13.863 1.00 91.12 165 PHE A O 1
ATOM 1246 N N . GLN A 1 166 ? 2.001 2.297 -12.731 1.00 91.12 166 GLN A N 1
ATOM 1247 C CA . GLN A 1 166 ? 1.097 2.891 -11.758 1.00 91.12 166 GLN A CA 1
ATOM 1248 C C . GLN A 1 166 ? 1.361 2.223 -10.414 1.00 91.12 166 GLN A C 1
ATOM 1250 O O . GLN A 1 166 ? 1.155 1.020 -10.277 1.00 91.12 166 GLN A O 1
ATOM 1255 N N . ALA A 1 167 ? 1.857 2.978 -9.436 1.00 86.50 167 ALA A N 1
ATOM 1256 C CA . ALA A 1 167 ? 2.134 2.453 -8.102 1.00 86.50 167 ALA A CA 1
ATOM 1257 C C . ALA A 1 167 ? 0.856 2.469 -7.251 1.00 86.50 167 ALA A C 1
ATOM 1259 O O . ALA A 1 167 ? 0.166 3.480 -7.187 1.00 86.50 167 ALA A O 1
ATOM 1260 N N . ALA A 1 168 ? 0.550 1.379 -6.551 1.00 81.81 168 ALA A N 1
ATOM 1261 C CA . ALA A 1 168 ? -0.559 1.285 -5.595 1.00 81.81 168 ALA A CA 1
ATOM 1262 C C . ALA A 1 168 ? -0.213 1.883 -4.215 1.00 81.81 168 ALA A C 1
ATOM 1264 O O . ALA A 1 168 ? -0.900 1.631 -3.229 1.00 81.81 168 ALA A O 1
ATOM 1265 N N . MET A 1 169 ? 0.882 2.635 -4.140 1.00 82.50 169 MET A N 1
ATOM 1266 C CA . MET A 1 169 ? 1.392 3.300 -2.949 1.00 82.50 169 MET A CA 1
ATOM 1267 C C . MET A 1 169 ? 1.831 4.716 -3.309 1.00 82.50 169 MET A C 1
ATOM 1269 O O . MET A 1 169 ? 2.075 5.016 -4.479 1.00 82.50 169 MET A O 1
ATOM 1273 N N . ARG A 1 170 ? 1.970 5.566 -2.293 1.00 85.19 170 ARG A N 1
ATOM 1274 C CA . ARG A 1 170 ? 2.590 6.884 -2.442 1.00 85.19 170 ARG A CA 1
ATOM 1275 C C . ARG A 1 170 ? 4.089 6.738 -2.678 1.00 85.19 170 ARG A C 1
ATOM 1277 O O . ARG A 1 170 ? 4.723 5.938 -1.992 1.00 85.19 170 ARG A O 1
ATOM 1284 N N . LEU A 1 171 ? 4.626 7.532 -3.600 1.00 88.38 171 LEU A N 1
ATOM 1285 C CA . LEU A 1 171 ? 6.065 7.651 -3.826 1.00 88.38 171 LEU A CA 1
ATOM 1286 C C . LEU A 1 171 ? 6.544 9.007 -3.319 1.00 88.38 171 LEU A C 1
ATOM 1288 O O . LEU A 1 171 ? 5.907 10.038 -3.558 1.00 88.38 171 LEU A O 1
ATOM 1292 N N . TYR A 1 172 ? 7.671 9.009 -2.629 1.00 89.50 172 TYR A N 1
ATOM 1293 C CA . TYR A 1 172 ? 8.311 10.203 -2.103 1.00 89.50 172 TYR A CA 1
ATOM 1294 C C . TYR A 1 172 ? 9.511 10.594 -2.968 1.00 89.50 172 TYR A C 1
ATOM 1296 O O . TYR A 1 172 ? 10.114 9.744 -3.628 1.00 89.50 172 TYR A O 1
ATOM 1304 N N . PRO A 1 173 ? 9.904 11.882 -2.964 1.00 89.56 173 PRO A N 1
ATOM 1305 C CA . PRO A 1 173 ? 11.191 12.274 -3.516 1.00 89.56 173 PRO A CA 1
ATOM 1306 C C . PRO A 1 173 ? 12.289 11.408 -2.895 1.00 89.56 173 PRO A C 1
ATOM 1308 O O . PRO A 1 173 ? 12.260 11.201 -1.683 1.00 89.56 173 PRO A O 1
ATOM 1311 N N . THR A 1 174 ? 13.251 10.958 -3.700 1.00 84.81 174 THR A N 1
ATOM 1312 C CA . THR A 1 174 ? 14.324 9.992 -3.369 1.00 84.81 174 THR A CA 1
ATOM 1313 C C . THR A 1 174 ? 13.973 8.509 -3.467 1.00 84.81 174 THR A C 1
ATOM 1315 O O . THR A 1 174 ? 14.902 7.704 -3.481 1.00 84.81 174 THR A O 1
ATOM 1318 N N . ASP A 1 175 ? 12.698 8.137 -3.626 1.00 89.38 175 ASP A N 1
ATOM 1319 C CA . ASP A 1 175 ? 12.354 6.738 -3.892 1.00 89.38 175 ASP A CA 1
ATOM 1320 C C . ASP A 1 175 ? 12.983 6.277 -5.215 1.00 89.38 175 ASP A C 1
ATOM 1322 O O . ASP A 1 175 ? 13.001 7.006 -6.213 1.00 89.38 175 ASP A O 1
ATOM 1326 N N . GLU A 1 176 ? 13.505 5.052 -5.221 1.00 89.00 176 GLU A N 1
ATOM 1327 C CA . GLU A 1 176 ? 14.170 4.465 -6.380 1.00 89.00 176 GLU A CA 1
ATOM 1328 C C . GLU A 1 176 ? 13.282 3.433 -7.073 1.00 89.00 176 GLU A C 1
ATOM 1330 O O . GLU A 1 176 ? 12.638 2.590 -6.447 1.00 89.00 176 GLU A O 1
ATOM 1335 N N . ILE A 1 177 ? 13.285 3.484 -8.402 1.00 89.50 177 ILE A N 1
ATOM 1336 C CA . ILE A 1 177 ? 12.602 2.541 -9.277 1.00 89.50 177 ILE A CA 1
ATOM 1337 C C . ILE A 1 177 ? 13.662 1.858 -10.128 1.00 89.50 177 ILE A C 1
ATOM 1339 O O . ILE A 1 177 ? 14.327 2.501 -10.942 1.00 89.50 177 ILE A O 1
ATOM 1343 N N . SER A 1 178 ? 13.805 0.548 -9.958 1.00 90.12 178 SER A N 1
ATOM 1344 C CA . SER A 1 178 ? 14.808 -0.249 -10.661 1.00 90.12 178 SER A CA 1
ATOM 1345 C C . SER A 1 178 ? 14.168 -1.165 -11.698 1.00 90.12 178 SER A C 1
ATOM 1347 O O . SER A 1 178 ? 13.275 -1.953 -11.390 1.00 90.12 178 SER A O 1
ATOM 1349 N N . LEU A 1 179 ? 14.668 -1.099 -12.930 1.00 88.69 179 LEU A N 1
ATOM 1350 C CA . LEU A 1 179 ? 14.328 -2.011 -14.016 1.00 88.69 179 LEU A CA 1
ATOM 1351 C C . LEU A 1 179 ? 15.515 -2.927 -14.302 1.00 88.69 179 LEU A C 1
ATOM 1353 O O . LEU A 1 179 ? 16.576 -2.475 -14.733 1.00 88.69 179 LEU A O 1
ATOM 1357 N N . TYR A 1 180 ? 15.318 -4.227 -14.106 1.00 89.69 180 TYR A N 1
ATOM 1358 C CA . TYR A 1 180 ? 16.300 -5.250 -14.455 1.00 89.69 180 TYR A CA 1
ATOM 1359 C C . TYR A 1 180 ? 16.174 -5.584 -15.943 1.00 89.69 180 TYR A C 1
ATOM 1361 O O . TYR A 1 180 ? 15.245 -6.274 -16.364 1.00 89.69 180 TYR A O 1
ATOM 1369 N N . LEU A 1 181 ? 17.105 -5.084 -16.754 1.00 86.81 181 LEU A N 1
ATOM 1370 C CA . LEU A 1 181 ? 17.110 -5.246 -18.210 1.00 86.81 181 LEU A CA 1
ATOM 1371 C C . LEU A 1 181 ? 18.220 -6.218 -18.620 1.00 86.81 181 LEU A C 1
ATOM 1373 O O . LEU A 1 181 ? 19.218 -5.852 -19.246 1.00 86.81 181 LEU A O 1
ATOM 1377 N N . VAL A 1 182 ? 18.049 -7.483 -18.242 1.00 86.88 182 VAL A N 1
ATOM 1378 C CA . VAL A 1 182 ? 19.033 -8.542 -18.499 1.00 86.88 182 VAL A CA 1
ATOM 1379 C C . VAL A 1 182 ? 19.322 -8.657 -19.999 1.00 86.88 182 VAL A C 1
ATOM 1381 O O . VAL A 1 182 ? 18.418 -8.685 -20.834 1.00 86.88 182 VAL A O 1
ATOM 1384 N N . GLY A 1 183 ? 20.605 -8.712 -20.349 1.00 82.88 183 GLY A N 1
ATOM 1385 C CA . GLY A 1 183 ? 21.070 -8.776 -21.738 1.00 82.88 183 GLY A CA 1
ATOM 1386 C C . GLY A 1 183 ? 21.190 -7.422 -22.448 1.00 82.88 183 GLY A C 1
ATOM 1387 O O . GLY A 1 183 ? 21.712 -7.379 -23.565 1.00 82.88 183 GLY A O 1
ATOM 1388 N N . PHE A 1 184 ? 20.782 -6.312 -21.823 1.00 84.06 184 PHE A N 1
ATOM 1389 C CA . PHE A 1 184 ? 21.046 -4.979 -22.363 1.00 84.06 184 PHE A CA 1
ATOM 1390 C C . PHE A 1 184 ? 22.520 -4.613 -22.149 1.00 84.06 184 PHE A C 1
ATOM 1392 O O . PHE A 1 184 ? 23.104 -4.843 -21.091 1.00 84.06 184 PHE A O 1
ATOM 1399 N N . THR A 1 185 ? 23.136 -4.035 -23.181 1.00 80.00 185 THR A N 1
ATOM 1400 C CA . THR A 1 185 ? 24.570 -3.694 -23.213 1.00 80.00 185 THR A CA 1
ATOM 1401 C C . THR A 1 185 ? 24.811 -2.183 -23.304 1.00 80.00 185 THR A C 1
ATOM 1403 O O . THR A 1 185 ? 25.868 -1.753 -23.763 1.00 80.00 185 THR A O 1
ATOM 1406 N N . GLY A 1 186 ? 23.812 -1.368 -22.940 1.00 76.94 186 GLY A N 1
ATOM 1407 C CA . GLY A 1 186 ? 23.865 0.100 -23.008 1.00 76.94 186 GLY A CA 1
ATOM 1408 C C . GLY A 1 186 ? 24.904 0.730 -22.067 1.00 76.94 186 GLY A C 1
ATOM 1409 O O . GLY A 1 186 ? 25.603 0.026 -21.344 1.00 76.94 186 GLY A O 1
ATOM 1410 N N . GLY A 1 187 ? 25.012 2.065 -22.060 1.00 68.75 187 GLY A N 1
ATOM 1411 C CA . GLY A 1 187 ? 25.876 2.804 -21.119 1.00 68.75 187 GLY A CA 1
ATOM 1412 C C . GLY A 1 187 ? 27.340 2.974 -21.541 1.00 68.75 187 GLY A C 1
ATOM 1413 O O . GLY A 1 187 ? 28.234 3.053 -20.696 1.00 68.75 187 GLY A O 1
ATOM 1414 N N . TYR A 1 188 ? 27.631 3.015 -22.844 1.00 66.00 188 TYR A N 1
ATOM 1415 C CA . TYR A 1 188 ? 28.967 3.381 -23.320 1.00 66.00 188 TYR A CA 1
ATOM 1416 C C . TYR A 1 188 ? 29.227 4.877 -23.074 1.00 66.00 188 TYR A C 1
ATOM 1418 O O . TYR A 1 188 ? 28.660 5.732 -23.745 1.00 66.00 188 TYR A O 1
ATOM 1426 N N . GLY A 1 189 ? 30.081 5.194 -22.096 1.00 65.75 189 GLY A N 1
ATOM 1427 C CA . GLY A 1 189 ? 30.603 6.549 -21.854 1.00 65.75 189 GLY A CA 1
ATOM 1428 C C . GLY A 1 189 ? 29.733 7.470 -20.990 1.00 65.75 189 GLY A C 1
ATOM 1429 O O . GLY A 1 189 ? 30.229 8.496 -20.533 1.00 65.75 189 GLY A O 1
ATOM 1430 N N . ARG A 1 190 ? 28.476 7.108 -20.711 1.00 65.56 190 ARG A N 1
ATOM 1431 C CA . ARG A 1 190 ? 27.612 7.782 -19.727 1.00 65.56 190 ARG A CA 1
ATOM 1432 C C . ARG A 1 190 ? 26.825 6.740 -18.940 1.00 65.56 190 ARG A C 1
ATOM 1434 O O . ARG A 1 190 ? 26.164 5.897 -19.543 1.00 65.56 190 ARG A O 1
ATOM 1441 N N . SER A 1 191 ? 26.916 6.796 -17.614 1.00 72.88 191 SER A N 1
ATOM 1442 C CA . SER A 1 191 ? 26.077 6.004 -16.709 1.00 72.88 191 SER A CA 1
ATOM 1443 C C . SER A 1 191 ? 24.762 6.709 -16.401 1.00 72.88 191 SER A C 1
ATOM 1445 O O . SER A 1 191 ? 23.781 6.024 -16.173 1.00 72.88 191 SER A O 1
ATOM 1447 N N . GLN A 1 192 ? 24.714 8.043 -16.457 1.00 80.94 192 GLN A N 1
ATOM 1448 C CA . GLN A 1 192 ? 23.510 8.833 -16.202 1.00 80.94 192 GLN A CA 1
ATOM 1449 C C . GLN A 1 192 ? 22.974 9.490 -17.474 1.00 80.94 192 GLN A C 1
ATOM 1451 O O . GLN A 1 192 ? 23.746 9.947 -18.325 1.00 80.94 192 GLN A O 1
ATOM 1456 N N . PHE A 1 193 ? 21.652 9.555 -17.595 1.00 82.94 193 PHE A N 1
ATOM 1457 C CA . PHE A 1 193 ? 20.973 10.233 -18.693 1.00 82.94 193 PHE A CA 1
ATOM 1458 C C . PHE A 1 193 ? 19.655 10.866 -18.241 1.00 82.94 193 PHE A C 1
ATOM 1460 O O . PHE A 1 193 ? 19.023 10.417 -17.284 1.00 82.94 193 PHE A O 1
ATOM 1467 N N . GLU A 1 194 ? 19.269 11.935 -18.941 1.00 79.44 194 GLU A N 1
ATOM 1468 C CA . GLU A 1 194 ? 18.006 12.636 -18.715 1.00 79.44 194 GLU A CA 1
ATOM 1469 C C . GLU A 1 194 ? 16.830 11.770 -19.165 1.00 79.44 194 GLU A C 1
ATOM 1471 O O . GLU A 1 194 ? 16.855 11.164 -20.244 1.00 79.44 194 GLU A O 1
ATOM 1476 N N . VAL A 1 195 ? 15.787 11.746 -18.341 1.00 85.81 195 VAL A N 1
ATOM 1477 C CA . VAL A 1 195 ? 14.531 11.059 -18.634 1.00 85.81 195 VAL A CA 1
ATOM 1478 C C . VAL A 1 195 ? 13.423 12.089 -18.759 1.00 85.81 195 VAL A C 1
ATOM 1480 O O . VAL A 1 195 ? 13.383 13.088 -18.044 1.00 85.81 195 VAL A O 1
ATOM 1483 N N . LYS A 1 196 ? 12.514 11.848 -19.701 1.00 88.44 196 LYS A N 1
ATOM 1484 C CA . LYS A 1 196 ? 11.255 12.583 -19.787 1.00 88.44 196 LYS A CA 1
ATOM 1485 C C . LYS A 1 196 ? 10.185 11.731 -19.135 1.00 88.44 196 LYS A C 1
ATOM 1487 O O . LYS A 1 196 ? 10.088 10.557 -19.467 1.00 88.44 196 LYS A O 1
ATOM 1492 N N . SER A 1 197 ? 9.422 12.340 -18.241 1.00 90.88 197 SER A N 1
ATOM 1493 C CA . SER A 1 197 ? 8.298 11.706 -17.564 1.00 90.88 197 SER A CA 1
ATOM 1494 C C . SER A 1 197 ? 7.011 12.488 -17.802 1.00 90.88 197 SER A C 1
ATOM 1496 O O . SER A 1 197 ? 7.040 13.701 -18.039 1.00 90.88 197 SER A O 1
ATOM 1498 N N . SER A 1 198 ? 5.886 11.790 -17.751 1.00 89.75 198 SER A N 1
ATOM 1499 C CA . SER A 1 198 ? 4.545 12.358 -17.663 1.00 89.75 198 SER A CA 1
ATOM 1500 C C . SER A 1 198 ? 3.862 11.768 -16.427 1.00 89.75 198 SER A C 1
ATOM 1502 O O . SER A 1 198 ? 3.674 10.555 -16.400 1.00 89.75 198 SER A O 1
ATOM 1504 N N . PRO A 1 199 ? 3.485 12.558 -15.404 1.00 89.69 199 PRO A N 1
ATOM 1505 C CA . PRO A 1 199 ? 3.575 14.017 -15.295 1.00 89.69 199 PRO A CA 1
ATOM 1506 C C . PRO A 1 199 ? 5.005 14.569 -15.392 1.00 89.69 199 PRO A C 1
ATOM 1508 O O . PRO A 1 199 ? 5.976 13.924 -15.001 1.00 89.69 199 PRO A O 1
ATOM 1511 N N . ASN A 1 200 ? 5.138 15.778 -15.947 1.00 89.12 200 ASN A N 1
ATOM 1512 C CA . ASN A 1 200 ? 6.452 16.369 -16.188 1.00 89.12 200 ASN A CA 1
ATOM 1513 C C . ASN A 1 200 ? 7.209 16.602 -14.876 1.00 89.12 200 ASN A C 1
ATOM 1515 O O . ASN A 1 200 ? 6.693 17.239 -13.959 1.00 89.12 200 ASN A O 1
ATOM 1519 N N . GLY A 1 201 ? 8.452 16.127 -14.830 1.00 84.50 201 GLY A N 1
ATOM 1520 C CA . GLY A 1 201 ? 9.337 16.270 -13.679 1.00 84.50 201 GLY A CA 1
ATOM 1521 C C . GLY A 1 201 ? 9.117 15.238 -12.578 1.00 84.50 201 GLY A C 1
ATOM 1522 O O . GLY A 1 201 ? 9.712 15.367 -11.514 1.00 84.50 201 GLY A O 1
ATOM 1523 N N . THR A 1 202 ? 8.309 14.200 -12.810 1.00 90.00 202 THR A N 1
ATOM 1524 C CA . THR A 1 202 ? 8.174 13.106 -11.843 1.00 90.00 202 THR A CA 1
ATOM 1525 C C . THR A 1 202 ? 9.461 12.294 -11.709 1.00 90.00 202 THR A C 1
ATOM 1527 O O . THR A 1 202 ? 9.895 12.000 -10.596 1.00 90.00 202 THR A O 1
ATOM 1530 N N . ILE A 1 203 ? 10.103 11.996 -12.838 1.00 89.38 203 ILE A N 1
ATOM 1531 C CA . ILE A 1 203 ? 11.428 11.379 -12.943 1.00 89.38 203 ILE A CA 1
ATOM 1532 C C . ILE A 1 203 ? 12.325 12.327 -13.743 1.00 89.38 203 ILE A C 1
ATOM 1534 O O . ILE A 1 203 ? 11.973 12.690 -14.869 1.00 89.38 203 ILE A O 1
ATOM 1538 N N . HIS A 1 204 ? 13.472 12.716 -13.182 1.00 82.56 204 HIS A N 1
ATOM 1539 C CA . HIS A 1 204 ? 14.438 13.596 -13.859 1.00 82.56 204 HIS A CA 1
ATOM 1540 C C . HIS A 1 204 ? 15.645 12.841 -14.412 1.00 82.56 204 HIS A C 1
ATOM 1542 O O . HIS A 1 204 ? 16.039 13.039 -15.561 1.00 82.56 204 HIS A O 1
ATOM 1548 N N . ASN A 1 205 ? 16.214 11.954 -13.597 1.00 84.69 205 ASN A N 1
ATOM 1549 C CA . ASN A 1 205 ? 17.469 11.288 -13.903 1.00 84.69 205 ASN A CA 1
ATOM 1550 C C . ASN A 1 205 ? 17.292 9.777 -13.829 1.00 84.69 205 ASN A C 1
ATOM 1552 O O . ASN A 1 205 ? 16.591 9.260 -12.955 1.00 84.69 205 ASN A O 1
ATOM 1556 N N . ALA A 1 206 ? 17.997 9.080 -14.716 1.00 88.75 206 ALA A N 1
ATOM 1557 C CA . ALA A 1 206 ? 18.209 7.651 -14.603 1.00 88.75 206 ALA A CA 1
ATOM 1558 C C . ALA A 1 206 ? 19.691 7.309 -14.700 1.00 88.75 206 ALA A C 1
ATOM 1560 O O . ALA A 1 206 ? 20.467 8.009 -15.355 1.00 88.75 206 ALA A O 1
ATOM 1561 N N . SER A 1 207 ? 20.068 6.218 -14.043 1.00 89.81 207 SER A N 1
ATOM 1562 C CA . SER A 1 207 ? 21.411 5.663 -14.034 1.00 89.81 207 SER A CA 1
ATOM 1563 C C . SER A 1 207 ? 21.383 4.206 -14.477 1.00 89.81 207 SER A C 1
ATOM 1565 O O . SER A 1 207 ? 20.562 3.425 -14.007 1.00 89.81 207 SER A O 1
ATOM 1567 N N . TRP A 1 208 ? 22.295 3.828 -15.363 1.00 89.62 208 TRP A N 1
ATOM 1568 C CA . TRP A 1 208 ? 22.457 2.468 -15.858 1.00 89.62 208 TRP A CA 1
ATOM 1569 C C . TRP A 1 208 ? 23.721 1.819 -15.294 1.00 89.62 208 TRP A C 1
ATOM 1571 O O . TRP A 1 208 ? 24.837 2.296 -15.532 1.00 89.62 208 TRP A O 1
ATOM 1581 N N . ASP A 1 209 ? 23.544 0.693 -14.606 1.00 88.88 209 ASP A N 1
ATOM 1582 C CA . ASP A 1 209 ? 24.622 -0.193 -14.175 1.00 88.88 209 ASP A CA 1
ATOM 1583 C C . ASP A 1 209 ? 24.766 -1.362 -15.160 1.00 88.88 209 ASP A C 1
ATOM 1585 O O . ASP A 1 209 ? 23.881 -2.207 -15.300 1.00 88.88 209 ASP A O 1
ATOM 1589 N N . ARG A 1 210 ? 25.919 -1.437 -15.835 1.00 85.50 210 ARG A N 1
ATOM 1590 C CA . ARG A 1 210 ? 26.234 -2.507 -16.796 1.00 85.50 210 ARG A CA 1
ATOM 1591 C C . ARG A 1 210 ? 26.548 -3.851 -16.153 1.00 85.50 210 ARG A C 1
ATOM 1593 O O . ARG A 1 210 ? 26.309 -4.871 -16.793 1.00 85.50 210 ARG A O 1
ATOM 1600 N N . GLN A 1 211 ? 27.148 -3.857 -14.966 1.00 85.81 211 GLN A N 1
ATOM 1601 C CA . GLN A 1 211 ? 27.513 -5.099 -14.286 1.00 85.81 211 GLN A CA 1
ATOM 1602 C C . GLN A 1 211 ? 26.263 -5.771 -13.731 1.00 85.81 211 GLN A C 1
ATOM 1604 O O . GLN A 1 211 ? 26.109 -6.982 -13.870 1.00 85.81 211 GLN A O 1
ATOM 1609 N N . GLN A 1 212 ? 25.355 -4.974 -13.165 1.00 87.69 212 GLN A N 1
ATOM 1610 C CA . GLN A 1 212 ? 24.089 -5.472 -12.631 1.00 87.69 212 GLN A CA 1
ATOM 1611 C C . GLN A 1 212 ? 22.976 -5.561 -13.690 1.00 87.69 212 GLN A C 1
ATOM 1613 O O . GLN A 1 212 ? 21.985 -6.249 -13.469 1.00 87.69 212 GLN A O 1
ATOM 1618 N N . GLN A 1 213 ? 23.146 -4.909 -14.847 1.00 89.12 213 GLN A N 1
ATOM 1619 C CA . GLN A 1 213 ? 22.128 -4.772 -15.901 1.00 89.12 213 GLN A CA 1
ATOM 1620 C C . GLN A 1 213 ? 20.836 -4.123 -15.382 1.00 89.12 213 GLN A C 1
ATOM 1622 O O . GLN A 1 213 ? 19.726 -4.558 -15.704 1.00 89.12 213 GLN A O 1
ATOM 1627 N N . VAL A 1 214 ? 20.993 -3.077 -14.566 1.00 90.38 214 VAL A N 1
ATOM 1628 C CA . VAL A 1 214 ? 19.893 -2.379 -13.892 1.00 90.38 214 VAL A CA 1
ATOM 1629 C C . VAL A 1 214 ? 19.833 -0.927 -14.335 1.00 90.38 214 VAL A C 1
ATOM 1631 O O . VAL A 1 214 ? 20.836 -0.212 -14.315 1.00 90.38 214 VAL A O 1
ATOM 1634 N N . LEU A 1 215 ? 18.633 -0.491 -14.710 1.00 89.50 215 LEU A N 1
ATOM 1635 C CA . LEU A 1 215 ? 18.292 0.912 -14.888 1.00 89.50 215 LEU A CA 1
ATOM 1636 C C . LEU A 1 215 ? 17.596 1.414 -13.624 1.00 89.50 215 LEU A C 1
ATOM 1638 O O . LEU A 1 215 ? 16.475 0.999 -13.345 1.00 89.50 215 LEU A O 1
ATOM 1642 N N . THR A 1 216 ? 18.237 2.315 -12.891 1.00 90.69 216 THR A N 1
ATOM 1643 C CA . THR A 1 216 ? 17.670 2.949 -11.698 1.00 90.69 216 THR A CA 1
ATOM 1644 C C . THR A 1 216 ? 17.198 4.354 -12.033 1.00 90.69 216 THR A C 1
ATOM 1646 O O . THR A 1 216 ? 17.940 5.146 -12.609 1.00 90.69 216 THR A O 1
ATOM 1649 N N . MET A 1 217 ? 15.966 4.667 -11.662 1.00 91.00 217 MET A N 1
ATOM 1650 C CA . MET A 1 217 ? 15.338 5.977 -11.788 1.00 91.00 217 MET A CA 1
ATOM 1651 C C . MET A 1 217 ? 14.989 6.486 -10.398 1.00 91.00 217 MET A C 1
ATOM 1653 O O . MET A 1 217 ? 14.517 5.711 -9.570 1.00 91.00 217 MET A O 1
ATOM 1657 N N . THR A 1 218 ? 15.179 7.777 -10.150 1.00 90.31 218 THR A N 1
ATOM 1658 C CA . THR A 1 218 ? 14.830 8.379 -8.858 1.00 90.31 218 THR A CA 1
ATOM 1659 C C . THR A 1 218 ? 13.612 9.276 -9.010 1.00 90.31 218 THR A C 1
ATOM 1661 O O . THR A 1 218 ? 13.555 10.123 -9.910 1.00 90.31 218 THR A O 1
ATOM 1664 N N . VAL A 1 219 ? 12.648 9.098 -8.112 1.00 92.00 219 VAL A N 1
ATOM 1665 C CA . VAL A 1 219 ? 11.460 9.941 -8.002 1.00 92.00 219 VAL A CA 1
ATOM 1666 C C . VAL A 1 219 ? 11.872 11.320 -7.494 1.00 92.00 219 VAL A C 1
ATOM 1668 O O . VAL A 1 219 ? 12.556 11.451 -6.477 1.00 92.00 219 VAL A O 1
ATOM 1671 N N . ALA A 1 220 ? 11.480 12.363 -8.219 1.00 90.56 220 ALA A N 1
ATOM 1672 C CA . ALA A 1 220 ? 11.876 13.737 -7.922 1.00 90.56 220 ALA A CA 1
ATOM 1673 C C . ALA A 1 220 ? 10.826 14.526 -7.134 1.00 90.56 220 ALA A C 1
ATOM 1675 O O . ALA A 1 220 ? 11.165 15.464 -6.413 1.00 90.56 220 ALA A O 1
ATOM 1676 N N . VAL A 1 221 ? 9.556 14.151 -7.259 1.00 92.00 221 VAL A N 1
ATOM 1677 C CA . VAL A 1 221 ? 8.426 14.821 -6.606 1.00 92.00 221 VAL A CA 1
ATOM 1678 C C . VAL A 1 221 ? 7.517 13.789 -5.966 1.00 92.00 221 VAL A C 1
ATOM 1680 O O . VAL A 1 221 ? 7.498 12.633 -6.372 1.00 92.00 221 VAL A O 1
ATOM 1683 N N . PHE A 1 222 ? 6.745 14.213 -4.972 1.00 90.00 222 PHE A N 1
ATOM 1684 C CA . PHE A 1 222 ? 5.740 13.352 -4.367 1.00 90.00 222 PHE A CA 1
ATOM 1685 C C . PHE A 1 222 ? 4.693 12.914 -5.403 1.00 90.00 222 PHE A C 1
ATOM 1687 O O . PHE A 1 222 ? 4.177 13.740 -6.160 1.00 90.00 222 PHE A O 1
ATOM 1694 N N . VAL A 1 223 ? 4.375 11.621 -5.409 1.00 90.12 223 VAL A N 1
ATOM 1695 C CA . VAL A 1 223 ? 3.381 11.005 -6.292 1.00 90.12 223 VAL A CA 1
ATOM 1696 C C . VAL A 1 223 ? 2.337 10.305 -5.432 1.00 90.12 223 VAL A C 1
ATOM 1698 O O . VAL A 1 223 ? 2.669 9.459 -4.601 1.00 90.12 223 VAL A O 1
ATOM 1701 N N . GLU A 1 224 ? 1.067 10.635 -5.651 1.00 88.31 224 GLU A N 1
ATOM 1702 C CA . GLU A 1 224 ? -0.041 9.943 -4.993 1.00 88.31 224 GLU A CA 1
ATOM 1703 C C . GLU A 1 224 ? -0.219 8.518 -5.524 1.00 88.31 224 GLU A C 1
ATOM 1705 O O . GLU A 1 224 ? 0.089 8.208 -6.681 1.00 88.31 224 GLU A O 1
ATOM 1710 N N . GLU A 1 225 ? -0.786 7.659 -4.680 1.00 84.62 225 GLU A N 1
ATOM 1711 C CA . GLU A 1 225 ? -1.167 6.302 -5.067 1.00 84.62 225 GLU A CA 1
ATOM 1712 C C . GLU A 1 225 ? -2.083 6.295 -6.301 1.00 84.62 225 GLU A C 1
ATOM 1714 O O . GLU A 1 225 ? -2.918 7.176 -6.506 1.00 84.62 225 GLU A O 1
ATOM 1719 N N . PHE A 1 226 ? -1.920 5.279 -7.143 1.00 84.19 226 PHE A N 1
ATOM 1720 C CA . PHE A 1 226 ? -2.637 5.088 -8.402 1.00 84.19 226 PHE A CA 1
ATOM 1721 C C . PHE A 1 226 ? -2.437 6.201 -9.446 1.00 84.19 226 PHE A C 1
ATOM 1723 O O . PHE A 1 226 ? -3.166 6.255 -10.440 1.00 84.19 226 PHE A O 1
ATOM 1730 N N . THR A 1 227 ? -1.416 7.045 -9.312 1.00 88.19 227 THR A N 1
ATOM 1731 C CA . THR A 1 227 ? -1.017 7.952 -10.398 1.00 88.19 227 THR A CA 1
ATOM 1732 C C . THR A 1 227 ? -0.297 7.163 -11.495 1.00 88.19 227 THR A C 1
ATOM 1734 O O . THR A 1 227 ? 0.591 6.362 -11.206 1.00 88.19 227 THR A O 1
ATOM 1737 N N . THR A 1 228 ? -0.691 7.358 -12.757 1.00 90.00 228 THR A N 1
ATOM 1738 C CA . THR A 1 228 ? 0.023 6.772 -13.907 1.00 90.00 228 THR A CA 1
ATOM 1739 C C . THR A 1 228 ? 1.235 7.631 -14.242 1.00 90.00 228 THR A C 1
ATOM 1741 O O . THR A 1 228 ? 1.092 8.848 -14.358 1.00 90.00 228 THR A O 1
ATOM 1744 N N . ILE A 1 229 ? 2.391 6.991 -14.407 1.00 89.44 229 ILE A N 1
ATOM 1745 C CA . ILE A 1 229 ? 3.642 7.614 -14.837 1.00 89.44 229 ILE A CA 1
ATOM 1746 C C . ILE A 1 229 ? 4.091 6.949 -16.139 1.00 89.44 229 ILE A C 1
ATOM 1748 O O . ILE A 1 229 ? 4.172 5.720 -16.195 1.00 89.44 229 ILE A O 1
ATOM 1752 N N . ASP A 1 230 ? 4.374 7.773 -17.147 1.00 87.38 230 ASP A N 1
ATOM 1753 C CA . ASP A 1 230 ? 4.875 7.394 -18.479 1.00 87.38 230 ASP A CA 1
ATOM 1754 C C . ASP A 1 230 ? 6.245 8.020 -18.780 1.00 87.38 230 ASP A C 1
ATOM 1756 O O . ASP A 1 230 ? 6.512 9.123 -18.240 1.00 87.38 230 ASP A O 1
#

Secondary structure (DSSP, 8-state):
--EEEEE-TT-EESSSSSEEEEEESSTTB-SEEEEETTTTEEEEEB-S---TT----EEEPGGG-EE--TTEE-TT-TT-EEEE--TT--EEEEE-S----EESS--EEEEEEEEEEEEEEES----SPPPTT--TTS-PPP--EEEEE-SS--TTS-EEEEEEEEESS-B-TT-EEEEE-TT----SS-SEEE---SSTTSEEEEEEETTTTEEEEEE-S-B-TT-EE-

Foldseek 3Di:
DKKKKWFQPQKDAPDPAQWFAKDKPDPQKDRTWGADPVGGITIIDGNDDDDPPDDIDMGGDVVRRTGAHLQWADWQRQRGWMWMPDPVDTGPTGRDRGDDTDGNDKDWPDKDKFKKFKDWDWPDDPDDDDDPPDDPPDDDDPGPTDIDIPSHDDPPGDMDMDIKIFIQAKDAFFDKDKDQQPPDQDDDPHQKDADAKVVGQQWGMWGADRVRSMIMITGHHIDHHRDMMD

Radius of gyration: 31.36 Å; chains: 1; bounding box: 61×34×104 Å

pLDDT: mean 82.88, std 11.43, range [49.31, 94.81]

Organism: NCBI:txid3032

Sequence (230 aa):
GDELVIRLPSFSLASNFSLVRVVPNTPFISSDASWNFNNPGLTLTVTSEIEAETPIQIWISSTSGVRLPVSGVEKNQKNIIISTNAVSGPVVGYPITACPAVYQQGSFSIADLKFDSIGSICGSVFGGFEPPGYNSSKVLDSIVCQEGFLGKGRAKSVTRIYFRFQAAMRLYPTDEISLYLVGFTGGYGRSQFEVKSSPNGTIHNASWDRQQQVLTMTVAVFVEEFTTID